Protein 4RZK (pdb70)

B-factor: mean 62.76, std 15.22, range [35.77, 105.13]

Nearest PDB structures (foldseek):
  4rzk-assembly1_B  TM=9.663E-01  e=3.088E-12  Saccharolobus solfataricus P2
  3w1z-assembly1_D  TM=8.347E-01  e=1.296E-05  Schizosaccharomyces pombe 972h-
  7krj-assembly1_C  TM=8.213E-01  e=3.449E-03  Homo sapiens
  2kmw-assembly1_A  TM=7.769E-01  e=7.718E-03  Arabidopsis thaliana
  6mv1-assembly1_A  TM=7.824E-01  e=2.515E-02  Homo sapiens

Solvent-accessible surface area: 10425 Å² total; per-residue (Å²): 228,171,82,134,97,78,125,6,112,38,94,53,100,79,124,63,110,77,0,65,0,32,0,13,0,5,18,0,55,140,114,54,17,126,56,118,22,30,93,49,4,107,41,1,11,0,34,0,110,22,176,117,46,20,3,91,41,82,12,106,10,75,25,83,7,58,113,102,39,69,85,63,96,40,114,35,0,16,10,90,3,26,6,28,67,54,154,141,185,152,63,121,105,63,125,5,116,33,97,56,81,106,54,72,106,63,3,73,1,22,0,15,0,5,10,1,52,110,150,37,23,77,59,118,50,36,107,57,1,43,46,1,11,0,53,0,102,13,176,94,43,39,4,86,32,92,14,108,19,70,41,107,6,40,97,170,38,42,152,60,74,29,115,29,0,17,4,53,5,34,8,93,41,102

Foldseek 3Di:
DDADEDAWDKDWDDDDFKIKIKTFAPPFDPVQKDWWDDPAFFKIWIWGDDDVYTYIYMGGHPAGFDGVDWDWDDDNRMIMMMTGHDD/DPDADEDEWDKDWDCPPFKIKIKTFAADFDPVQKDKDQDPQQQKIWIWGDDVGHTYIDIGGDPARWDPVVKDWDDDNRMIMIMTGHD

CATH classification: 2.60.40.790

Organism: Saccharolobus solfataricus (strain ATCC 35092 / DSM 1617 / JCM 11322 / P2) (NCBI:txid273057)

InterPro domains:
  IPR002068 Alpha crystallin/Hsp20 domain [PF00011] (89-174)
  IPR002068 Alpha crystallin/Hsp20 domain [PS01031] (77-176)
  IPR007052 CS domain [PS51203] (82-172)
  IPR008978 HSP20-like chaperone [G3DSA:2.60.40.790] (77-165)
  IPR008978 HSP20-like chaperone [SSF49764] (79-173)
  IPR044587 Heat shock protein 21-like [PTHR46733] (14-175)

Radius of gyration: 18.79 Å; Cα contacts (8 Å, |Δi|>4): 421; chains: 2; bounding box: 60×40×30 Å

Sequence (174 aa):
MISEEREPLADVIEKGDEIKVVAEVPGVNKEDIKVKVTNGGKKLVITAKSEDRQYYKEIDLPAEVDEKAAKANFKNGVLEITLKKKAPMISEEREPLADVIEKGDEIKVVAEVPGVNKEDIKVKVTNGGKKLVITAKSEDRQYYKEIDLPAEVDEKAAKANFKNGVLEITLKKK

Secondary structure (DSSP, 8-state):
----EEPPEEEEEEETTEEEEEEE-TT--GGGEEEEEETTTTEEEEEEE-SS-EEEEEEE-SS-B-SS--EEEEETTEEEEEEEB--/-----EEPPEEEEE--SSEEEEEEE-TT--GGGEEEEEEGGGTEEEEEEE-SS-EEEEEEE-SS-EEEEEEEEEEETTEEEEEEEE-

Structure (mmCIF, N/CA/C/O backbone):
data_4RZK
#
_entry.id   4RZK
#
_cell.length_a   91.124
_cell.length_b   91.124
_cell.length_c   74.951
_cell.angle_alpha   90.00
_cell.angle_beta   90.00
_cell.angle_gamma   120.00
#
_symmetry.space_group_name_H-M   'H 3'
#
loop_
_entity.id
_entity.type
_entity.pdbx_description
1 polymer 'Small heat shock protein hsp20 family'
2 water water
#
loop_
_atom_site.group_PDB
_atom_site.id
_atom_site.type_symbol
_atom_site.label_atom_id
_atom_site.label_alt_id
_atom_site.label_comp_id
_atom_site.label_asym_id
_atom_site.label_entity_id
_atom_site.label_seq_id
_atom_site.pdbx_PDB_ins_code
_atom_site.Cartn_x
_atom_site.Cartn_y
_atom_site.Cartn_z
_atom_site.occupancy
_atom_site.B_iso_or_equiv
_atom_site.auth_seq_id
_atom_site.auth_comp_id
_atom_site.auth_asym_id
_atom_site.auth_atom_id
_atom_site.pdbx_PDB_model_num
ATOM 1 N N . MET A 1 2 ? -36.558 9.420 -6.621 1.00 82.22 78 MET A N 1
ATOM 2 C CA . MET A 1 2 ? -35.835 9.000 -7.805 1.00 76.65 78 MET A CA 1
ATOM 3 C C . MET A 1 2 ? -34.358 8.958 -7.493 1.00 76.95 78 MET A C 1
ATOM 4 O O . MET A 1 2 ? -33.635 9.907 -7.756 1.00 74.42 78 MET A O 1
ATOM 9 N N . ILE A 1 3 ? -33.909 7.848 -6.936 1.00 66.08 79 ILE A N 1
ATOM 10 C CA . ILE A 1 3 ? -32.553 7.754 -6.448 1.00 61.83 79 ILE A CA 1
ATOM 11 C C . ILE A 1 3 ? -31.699 6.870 -7.322 1.00 60.23 79 ILE A C 1
ATOM 12 O O . ILE A 1 3 ? -32.058 5.753 -7.618 1.00 64.59 79 ILE A O 1
ATOM 17 N N . SER A 1 4 ? -30.551 7.385 -7.718 1.00 57.92 80 SER A N 1
ATOM 18 C CA . SER A 1 4 ? -29.641 6.654 -8.564 1.00 53.40 80 SER A CA 1
ATOM 19 C C . SER A 1 4 ? -28.674 5.879 -7.725 1.00 54.20 80 SER A C 1
ATOM 20 O O . SER A 1 4 ? -28.075 6.417 -6.822 1.00 61.10 80 SER A O 1
ATOM 23 N N . GLU A 1 5 ? -28.529 4.603 -8.018 1.00 53.02 81 GLU A N 1
ATOM 24 C CA . GLU A 1 5 ? -27.411 3.841 -7.523 1.00 46.56 81 GLU A CA 1
ATOM 25 C C . GLU A 1 5 ? -26.783 3.082 -8.667 1.00 49.62 81 GLU A C 1
ATOM 26 O O . GLU A 1 5 ? -27.459 2.366 -9.367 1.00 55.31 81 GLU A O 1
ATOM 32 N N . GLU A 1 6 ? -25.482 3.219 -8.840 1.00 52.00 82 GLU A N 1
ATOM 33 C CA . GLU A 1 6 ? -24.769 2.464 -9.848 1.00 46.47 82 GLU A CA 1
ATOM 34 C C . GLU A 1 6 ? -24.764 0.994 -9.475 1.00 53.02 82 GLU A C 1
ATOM 35 O O . GLU A 1 6 ? -24.695 0.650 -8.310 1.00 45.00 82 GLU A O 1
ATOM 41 N N . ARG A 1 7 ? -24.828 0.126 -10.471 1.00 53.83 83 ARG A N 1
ATOM 42 C CA . ARG A 1 7 ? -24.925 -1.303 -10.232 1.00 50.94 83 ARG A CA 1
ATOM 43 C C . ARG A 1 7 ? -23.854 -2.041 -10.992 1.00 47.72 83 ARG A C 1
ATOM 44 O O . ARG A 1 7 ? -23.398 -1.581 -12.010 1.00 49.58 83 ARG A O 1
ATOM 52 N N . GLU A 1 8 ? -23.480 -3.209 -10.513 1.00 47.83 84 GLU A N 1
ATOM 53 C CA . GLU A 1 8 ? -22.507 -3.998 -11.219 1.00 45.45 84 GLU A CA 1
ATOM 54 C C . GLU A 1 8 ? -23.240 -5.091 -11.947 1.00 48.53 84 GLU A C 1
ATOM 55 O O . GLU A 1 8 ? -23.908 -5.901 -11.345 1.00 43.81 84 GLU A O 1
ATOM 61 N N . PRO A 1 9 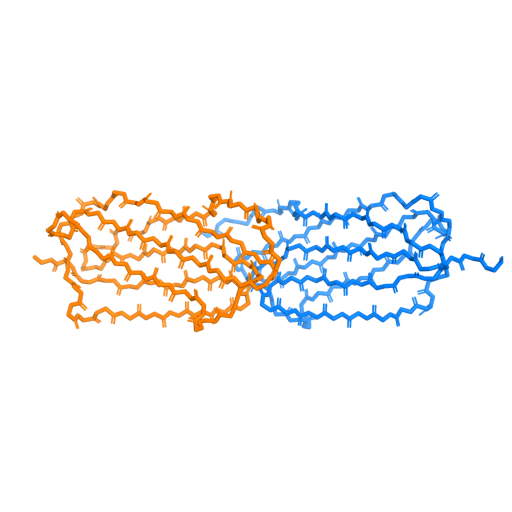? -23.099 -5.094 -13.259 1.00 52.21 85 PRO A N 1
ATOM 62 C CA . PRO A 1 9 ? -23.838 -5.988 -14.137 1.00 48.59 85 PRO A CA 1
ATOM 63 C C . PRO A 1 9 ? -23.400 -7.423 -14.019 1.00 49.29 85 PRO A C 1
ATOM 64 O O . PRO A 1 9 ? -22.255 -7.676 -13.713 1.00 53.85 85 PRO A O 1
ATOM 68 N N . LEU A 1 10 ? -24.307 -8.356 -14.255 1.00 51.31 86 LEU A N 1
ATOM 69 C CA . LEU A 1 10 ? -23.916 -9.738 -14.311 1.00 45.21 86 LEU A CA 1
ATOM 70 C C . LEU A 1 10 ? -23.088 -9.903 -15.558 1.00 50.45 86 LEU A C 1
ATOM 71 O O . LEU A 1 10 ? -23.499 -9.515 -16.631 1.00 46.74 86 LEU A O 1
ATOM 76 N N . ALA A 1 11 ? -21.919 -10.499 -15.408 1.00 53.66 87 ALA A N 1
ATOM 77 C CA . ALA A 1 11 ? -21.006 -10.663 -16.513 1.00 51.06 87 ALA A CA 1
ATOM 78 C C . ALA A 1 11 ? -20.388 -12.038 -16.491 1.00 55.24 87 ALA A C 1
ATOM 79 O O . ALA A 1 11 ? -20.031 -12.536 -15.445 1.00 67.95 87 ALA A O 1
ATOM 81 N N . ASP A 1 12 ? -20.248 -12.650 -17.651 1.00 55.99 88 ASP A N 1
ATOM 82 C CA . ASP A 1 12 ? -19.525 -13.893 -17.742 1.00 61.06 88 ASP A CA 1
ATOM 83 C C . ASP A 1 12 ? -18.482 -13.773 -18.816 1.00 58.32 88 ASP A C 1
ATOM 84 O O . ASP A 1 12 ? -18.788 -13.400 -19.925 1.00 60.33 88 ASP A O 1
ATOM 89 N N . VAL A 1 13 ? -17.247 -14.109 -18.504 1.00 62.26 89 VAL A N 1
ATOM 90 C CA . VAL A 1 13 ? -16.237 -14.057 -19.534 1.00 59.75 89 VAL A CA 1
ATOM 91 C C . VAL A 1 13 ? -15.764 -15.451 -19.895 1.00 60.36 89 VAL A C 1
ATOM 92 O O . VAL A 1 13 ? -15.405 -16.237 -19.038 1.00 58.99 89 VAL A O 1
ATOM 96 N N . ILE A 1 14 ? -15.850 -15.774 -21.171 1.00 63.97 90 ILE A N 1
ATOM 97 C CA . ILE A 1 14 ? -15.449 -17.071 -21.651 1.00 66.70 90 ILE A CA 1
ATOM 98 C C . ILE A 1 14 ? -14.459 -16.905 -22.785 1.00 69.70 90 ILE A C 1
ATOM 99 O O . ILE A 1 14 ? -14.690 -16.149 -23.707 1.00 66.58 90 ILE A O 1
ATOM 104 N N . GLU A 1 15 ? -13.350 -17.621 -22.717 1.00 77.14 91 GLU A N 1
ATOM 105 C CA . GLU A 1 15 ? -12.353 -17.533 -23.762 1.00 83.98 91 GLU A CA 1
ATOM 106 C C . GLU A 1 15 ? -12.239 -18.857 -24.482 1.00 89.06 91 GLU A C 1
ATOM 107 O O . GLU A 1 15 ? -12.062 -19.894 -23.860 1.00 84.72 91 GLU A O 1
ATOM 113 N N . LYS A 1 16 ? -12.368 -18.813 -25.800 1.00 88.73 92 LYS A N 1
ATOM 114 C CA . LYS A 1 16 ? -12.097 -19.965 -26.634 1.00 92.01 92 LYS A CA 1
ATOM 115 C C . LYS A 1 16 ? -11.153 -19.586 -27.761 1.00 92.44 92 LYS A C 1
ATOM 116 O O . LYS A 1 16 ? -11.415 -18.661 -28.517 1.00 90.79 92 LYS A O 1
ATOM 122 N N . GLY A 1 17 ? -10.056 -20.313 -27.875 1.00 93.94 93 GLY A N 1
ATOM 123 C CA . GLY A 1 17 ? -9.114 -20.085 -28.946 1.00 90.85 93 GLY A CA 1
ATOM 124 C C . GLY A 1 17 ? -8.580 -18.679 -29.010 1.00 89.49 93 GLY A C 1
ATOM 125 O O . GLY A 1 17 ? -8.153 -18.117 -28.014 1.00 91.96 93 GLY A O 1
ATOM 126 N N . ASP A 1 18 ? -8.597 -18.122 -30.210 1.00 92.51 94 ASP A N 1
ATOM 127 C CA . ASP A 1 18 ? -8.116 -16.777 -30.471 1.00 90.87 94 ASP A CA 1
ATOM 128 C C . ASP A 1 18 ? -8.948 -15.742 -29.738 1.00 84.85 94 ASP A C 1
ATOM 129 O O . ASP A 1 18 ? -8.428 -14.773 -29.203 1.00 77.85 94 ASP A O 1
ATOM 134 N N . GLU A 1 19 ? -10.256 -15.953 -29.753 1.00 83.91 95 GLU A N 1
ATOM 135 C CA . GLU A 1 19 ? -11.215 -15.010 -29.203 1.00 79.11 95 GLU A CA 1
ATOM 136 C C . GLU A 1 19 ? -11.426 -15.117 -27.705 1.00 79.09 95 GLU A C 1
ATOM 137 O O . GLU A 1 19 ? -11.280 -16.179 -27.120 1.00 79.76 95 GLU A O 1
ATOM 143 N N . ILE A 1 20 ? -11.778 -13.993 -27.098 1.00 75.99 96 ILE A N 1
ATOM 144 C CA . ILE A 1 20 ? -12.352 -13.967 -25.770 1.00 74.62 96 ILE A CA 1
ATOM 145 C C . ILE A 1 20 ? -13.713 -13.312 -25.896 1.00 68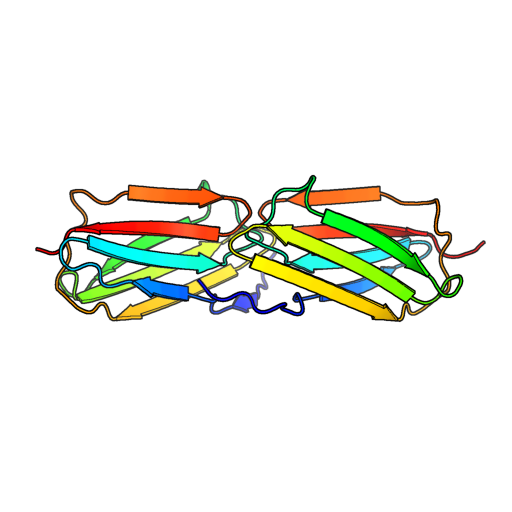.49 96 ILE A C 1
ATOM 146 O O . ILE A 1 20 ? -13.840 -12.249 -26.469 1.00 65.89 96 ILE A O 1
ATOM 151 N N . LYS A 1 21 ? -14.738 -13.946 -25.365 1.00 64.44 97 LYS A N 1
ATOM 152 C CA . LYS A 1 21 ? -16.059 -13.392 -25.484 1.00 55.57 97 LYS A CA 1
ATOM 153 C C . LYS A 1 21 ? -16.479 -12.948 -24.119 1.00 60.09 97 LYS A C 1
ATOM 154 O O . LYS A 1 21 ? -16.427 -13.719 -23.181 1.00 60.14 97 LYS A O 1
ATOM 160 N N . VAL A 1 22 ? -16.949 -11.715 -24.000 1.00 59.34 98 VAL A N 1
ATOM 161 C CA . VAL A 1 22 ? -17.457 -11.228 -22.726 1.00 54.27 98 VAL A CA 1
ATOM 162 C C . VAL A 1 22 ? -18.936 -10.913 -22.815 1.00 46.59 98 VAL A C 1
ATOM 163 O O . VAL A 1 22 ? -19.366 -10.222 -23.710 1.00 48.71 9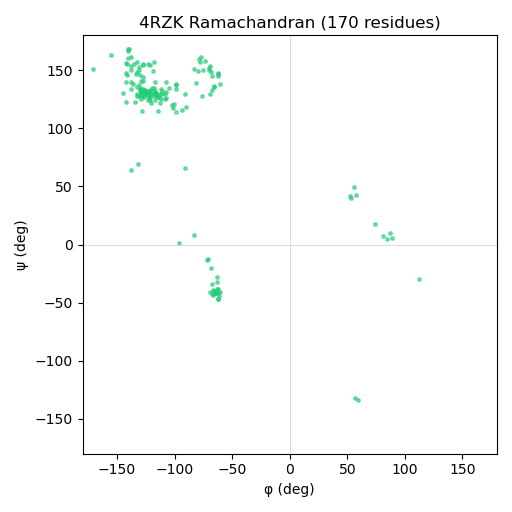8 VAL A O 1
ATOM 167 N N . VAL A 1 23 ? -19.709 -11.430 -21.876 1.00 47.55 99 VAL A N 1
ATOM 168 C CA . VAL A 1 23 ? -21.145 -11.239 -21.886 1.00 50.26 99 VAL A CA 1
ATOM 169 C C . VAL A 1 23 ? -21.609 -10.453 -20.676 1.00 47.09 99 VAL A C 1
ATOM 170 O O . VAL A 1 23 ? -21.275 -10.789 -19.563 1.00 45.06 99 VAL A O 1
ATOM 174 N N . ALA A 1 24 ? -22.378 -9.401 -20.914 1.00 39.92 100 ALA A N 1
ATOM 175 C CA . ALA A 1 24 ? -22.882 -8.557 -19.851 1.00 42.85 100 ALA A CA 1
ATOM 176 C C . ALA A 1 24 ? -24.365 -8.290 -19.947 1.00 47.48 100 ALA A C 1
ATOM 177 O O . ALA A 1 24 ? -24.866 -7.976 -21.003 1.00 48.97 100 ALA A O 1
ATOM 179 N N . GLU A 1 25 ? -25.046 -8.357 -18.820 1.00 43.85 101 GLU A N 1
ATOM 180 C CA . GLU A 1 25 ? -26.438 -8.017 -18.796 1.00 42.56 101 GLU A CA 1
ATOM 181 C C . GLU A 1 25 ? -26.587 -6.639 -18.265 1.00 47.99 101 GLU A C 1
ATOM 182 O O . GLU A 1 25 ? -26.234 -6.350 -17.143 1.00 42.65 101 GLU A O 1
ATOM 188 N N . VAL A 1 26 ? -27.169 -5.794 -19.077 1.00 46.99 102 VAL A N 1
ATOM 189 C CA . VAL A 1 26 ? -27.372 -4.428 -18.691 1.00 45.42 102 VAL A CA 1
ATOM 190 C C . VAL A 1 26 ? -28.759 -3.978 -19.118 1.00 43.96 102 VAL A C 1
ATOM 191 O O . VAL A 1 26 ? -28.892 -3.083 -19.927 1.00 43.46 102 VAL A O 1
ATOM 195 N N . PRO A 1 27 ? -29.806 -4.575 -18.572 1.00 46.13 103 PRO A N 1
ATOM 196 C CA . PRO A 1 27 ? -31.127 -4.213 -19.076 1.00 44.59 103 PRO A CA 1
ATOM 197 C C . PRO A 1 27 ? -31.604 -2.848 -18.580 1.00 47.72 103 PRO A C 1
ATOM 198 O O . PRO A 1 27 ? -31.240 -2.414 -17.488 1.00 45.67 103 PRO A O 1
ATOM 202 N N . GLY A 1 28 ? -32.418 -2.197 -19.408 1.00 48.49 104 GLY A N 1
ATOM 203 C CA . GLY A 1 28 ? -32.952 -0.894 -19.117 1.00 48.91 104 GLY A CA 1
ATOM 204 C C . GLY A 1 28 ? -32.359 0.090 -20.082 1.00 51.19 104 GLY A C 1
ATOM 205 O O . GLY A 1 28 ? -32.979 1.076 -20.457 1.00 61.13 104 GLY A O 1
ATOM 206 N N . VAL A 1 29 ? -31.153 -0.212 -20.517 1.00 46.70 105 VAL A N 1
ATOM 207 C CA . VAL A 1 29 ? -30.325 0.747 -21.205 1.00 44.42 105 VAL A CA 1
ATOM 208 C C . VAL A 1 29 ? -30.376 0.564 -22.712 1.00 43.77 105 VAL A C 1
ATOM 209 O O . VAL A 1 29 ? -30.380 -0.554 -23.193 1.00 50.39 105 VAL A O 1
ATOM 213 N N . ASN A 1 30 ? -30.446 1.662 -23.454 1.00 44.70 106 ASN A N 1
ATOM 214 C CA . ASN A 1 30 ? -30.406 1.600 -24.910 1.00 47.27 106 ASN A CA 1
ATOM 215 C C . ASN A 1 30 ? -28.968 1.413 -25.368 1.00 53.64 106 ASN A C 1
ATOM 216 O O . ASN A 1 30 ? -28.043 1.723 -24.620 1.00 55.87 106 ASN A O 1
ATOM 221 N N . LYS A 1 31 ? -28.765 0.933 -26.592 1.00 51.78 107 LYS A N 1
ATOM 222 C CA . LYS A 1 31 ? -27.422 0.548 -27.012 1.00 58.98 107 LYS A CA 1
ATOM 223 C C . LYS A 1 31 ? -26.455 1.744 -27.145 1.00 61.90 107 LYS A C 1
ATOM 224 O O . LYS A 1 31 ? -25.256 1.618 -26.844 1.00 66.34 107 LYS A O 1
ATOM 230 N N . GLU A 1 32 ? -26.960 2.898 -27.566 1.00 54.21 108 GLU A N 1
ATOM 231 C CA . GLU A 1 32 ? -26.111 4.082 -27.689 1.00 60.25 108 GLU A CA 1
ATOM 232 C C . GLU A 1 32 ? -25.660 4.585 -26.321 1.00 56.85 108 GLU A C 1
ATOM 233 O O . GLU A 1 32 ? -24.675 5.312 -26.215 1.00 55.11 108 GLU A O 1
ATOM 239 N N . ASP A 1 33 ? -26.384 4.189 -25.279 1.00 57.34 109 ASP A N 1
ATOM 240 C CA . ASP A 1 33 ? -26.061 4.573 -23.907 1.00 53.97 1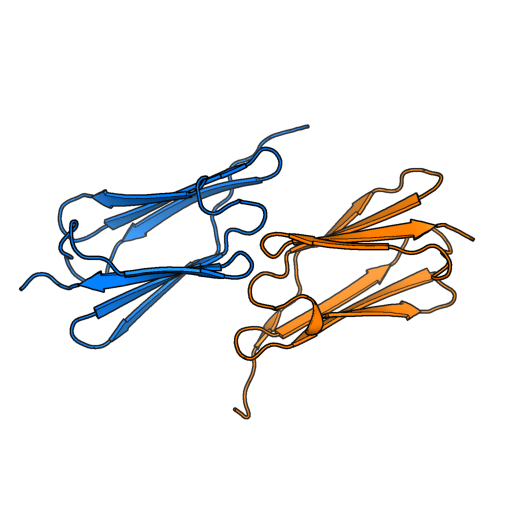09 ASP A CA 1
ATOM 241 C C . ASP A 1 33 ? -24.993 3.678 -23.295 1.00 52.18 109 ASP A C 1
ATOM 242 O O . ASP A 1 33 ? -24.714 3.769 -22.105 1.00 52.15 109 ASP A O 1
ATOM 247 N N . ILE A 1 34 ? -24.403 2.810 -24.109 1.00 55.53 110 ILE A N 1
ATOM 248 C CA . ILE A 1 34 ? -23.383 1.895 -23.637 1.00 44.31 110 ILE A CA 1
ATOM 249 C C . ILE A 1 34 ? -22.018 2.309 -24.131 1.00 47.07 110 ILE A C 1
ATOM 250 O O . ILE A 1 34 ? -21.871 2.718 -25.271 1.00 52.30 110 ILE A O 1
ATOM 255 N N . LYS A 1 35 ? -21.017 2.199 -23.267 1.00 52.78 111 LYS A N 1
ATOM 256 C CA . LYS A 1 35 ? -19.630 2.429 -23.646 1.00 50.39 111 LYS A CA 1
ATOM 257 C C . LYS A 1 35 ? -18.757 1.240 -23.287 1.00 50.81 111 LYS A C 1
ATOM 258 O O . LYS A 1 35 ? -18.803 0.759 -22.175 1.00 51.89 111 LYS A O 1
ATOM 264 N N . VAL A 1 36 ? -17.959 0.774 -24.234 1.00 53.52 112 VAL A N 1
ATOM 265 C CA . VAL A 1 36 ? -17.044 -0.327 -23.988 1.00 50.29 112 VAL A CA 1
ATOM 266 C C . VAL A 1 36 ? -15.615 0.087 -24.281 1.00 55.10 112 VAL A C 1
ATOM 267 O O . VAL A 1 36 ? -15.326 0.577 -25.351 1.00 54.34 112 VAL A O 1
ATOM 271 N N . LYS A 1 37 ? -14.712 -0.094 -23.333 1.00 62.70 113 LYS A N 1
ATOM 272 C CA . LYS A 1 37 ? -13.330 0.281 -23.582 1.00 65.79 113 LYS A CA 1
ATOM 273 C C . LYS A 1 37 ? -12.324 -0.680 -22.965 1.00 68.31 113 LYS A C 1
ATOM 274 O O . LYS A 1 37 ? -12.632 -1.383 -22.015 1.00 68.40 113 LYS A O 1
ATOM 280 N N . VAL A 1 38 ? -11.124 -0.715 -23.529 1.00 67.96 114 VAL A N 1
ATOM 281 C CA . VAL A 1 38 ? -10.083 -1.627 -23.088 1.00 69.14 114 VAL A CA 1
ATOM 282 C C . VAL A 1 38 ? -8.882 -0.848 -22.576 1.00 70.76 114 VAL A C 1
ATOM 283 O O . VAL A 1 38 ? -8.461 0.121 -23.180 1.00 69.58 114 VAL A O 1
ATOM 287 N N . THR A 1 39 ? -8.362 -1.273 -21.434 1.00 71.20 115 THR A N 1
ATOM 288 C CA . THR A 1 39 ? -7.404 -0.505 -20.662 1.00 71.70 115 THR A CA 1
ATOM 289 C C . THR A 1 39 ? -6.310 -1.363 -20.053 1.00 74.90 115 THR A C 1
ATOM 290 O O . THR A 1 39 ? -6.415 -2.576 -20.023 1.00 71.68 115 THR A O 1
ATOM 294 N N . ASN A 1 40 ? -5.253 -0.725 -19.568 1.00 75.86 116 ASN A N 1
ATOM 295 C CA . ASN A 1 40 ? -4.168 -1.457 -18.944 1.00 70.32 116 ASN A CA 1
ATOM 296 C C . ASN A 1 40 ? -3.611 -2.501 -19.882 1.00 75.42 116 ASN A C 1
ATOM 297 O O . ASN A 1 40 ? -3.481 -3.671 -19.541 1.00 75.09 116 ASN A O 1
ATOM 302 N N . GLY A 1 41 ? -3.323 -2.054 -21.095 1.00 78.68 117 GLY A N 1
ATOM 303 C CA . GLY A 1 41 ? -2.893 -2.928 -22.157 1.00 76.95 117 GLY A CA 1
ATOM 304 C C . GLY A 1 41 ? -3.960 -3.964 -22.418 1.00 86.48 117 GLY A C 1
ATOM 305 O O . GLY A 1 41 ? -5.138 -3.653 -22.521 1.00 81.27 117 GLY A O 1
ATOM 306 N N . GLY A 1 42 ? -3.547 -5.210 -22.534 1.00 90.31 118 GLY A N 1
ATOM 307 C CA . GLY A 1 42 ? -4.483 -6.280 -22.797 1.00 87.95 118 GLY A CA 1
ATOM 308 C C . GLY A 1 42 ? -5.503 -6.592 -21.734 1.00 80.01 118 GLY A C 1
ATOM 309 O O . GLY A 1 42 ? -6.633 -6.894 -22.028 1.00 83.77 118 GLY A O 1
ATOM 310 N N . LYS A 1 43 ? -5.076 -6.544 -20.488 1.00 81.67 119 LYS A N 1
ATOM 311 C CA . LYS A 1 43 ? -5.716 -7.254 -19.396 1.00 78.14 119 LYS A CA 1
ATOM 312 C C . LYS A 1 43 ? -7.155 -6.915 -19.001 1.00 72.52 119 LYS A C 1
ATOM 313 O O . LYS A 1 43 ? -7.896 -7.805 -18.612 1.00 73.69 119 LYS A O 1
ATOM 319 N N . LYS A 1 44 ? -7.543 -5.650 -19.038 1.00 70.55 120 LYS A N 1
ATOM 320 C CA . LYS A 1 44 ? -8.824 -5.259 -18.458 1.00 72.51 120 LYS A CA 1
ATOM 321 C C . LYS A 1 44 ? -9.846 -4.626 -19.403 1.00 67.72 120 LYS A C 1
ATOM 322 O O . LYS A 1 44 ? -9.521 -3.766 -20.200 1.00 67.13 120 LYS A O 1
ATOM 328 N N . LEU A 1 45 ? -11.090 -5.071 -19.300 1.00 66.44 121 LEU A N 1
ATOM 329 C CA . LEU A 1 45 ? -12.169 -4.535 -20.117 1.00 63.20 121 LEU A CA 1
ATOM 330 C C . LEU A 1 45 ? -13.170 -3.761 -19.284 1.00 58.26 121 LEU A C 1
ATOM 331 O O . LEU A 1 45 ? -13.598 -4.209 -18.241 1.00 59.44 121 LEU A O 1
ATOM 336 N N . VAL A 1 46 ? -13.535 -2.590 -19.766 1.00 54.07 122 VAL A N 1
ATOM 337 C CA . VAL A 1 46 ? -14.354 -1.662 -19.000 1.00 55.03 122 VAL A CA 1
ATOM 338 C C . VAL A 1 46 ? -15.669 -1.319 -19.685 1.00 53.52 122 VAL A C 1
ATOM 339 O O . VAL A 1 46 ? -15.683 -0.807 -20.803 1.00 52.57 122 VAL A O 1
ATOM 343 N N . ILE A 1 47 ? -16.778 -1.589 -19.006 1.00 50.41 123 ILE A N 1
ATOM 344 C CA . ILE A 1 47 ? -18.112 -1.368 -19.559 1.00 52.39 123 ILE A CA 1
ATOM 345 C C . ILE A 1 47 ? -18.947 -0.353 -18.785 1.00 51.09 123 ILE A C 1
ATOM 346 O O . ILE A 1 47 ? -19.121 -0.471 -17.589 1.00 51.09 123 ILE A O 1
ATOM 351 N N . THR A 1 48 ? -19.476 0.636 -19.491 1.00 51.92 124 THR A N 1
ATOM 352 C CA . THR A 1 48 ? -20.304 1.664 -18.892 1.00 46.90 124 THR A CA 1
ATOM 353 C C . THR A 1 48 ? -21.659 1.741 -19.557 1.00 49.80 124 THR A C 1
ATOM 354 O O . THR A 1 48 ? -21.732 1.942 -20.747 1.00 55.78 124 THR A O 1
ATOM 358 N N . ALA A 1 49 ? -22.730 1.618 -18.791 1.00 44.39 125 ALA A N 1
ATOM 359 C CA . ALA A 1 49 ? -24.070 1.756 -19.336 1.00 47.44 125 ALA A CA 1
ATOM 360 C C . ALA A 1 49 ? -24.906 2.737 -18.544 1.00 51.31 125 ALA A C 1
ATOM 361 O O . ALA A 1 49 ? -25.000 2.629 -17.342 1.00 56.80 125 ALA A O 1
ATOM 363 N N . LYS A 1 50 ? -25.507 3.703 -19.223 1.00 51.57 126 LYS A N 1
ATOM 364 C CA . LYS A 1 50 ? -26.291 4.739 -18.558 1.00 59.68 126 LYS A CA 1
ATOM 365 C C . LYS A 1 50 ? -27.686 4.963 -19.128 1.00 59.42 126 LYS A C 1
ATOM 366 O O . LYS A 1 50 ? -27.872 5.071 -20.321 1.00 65.25 126 LYS A O 1
ATOM 372 N N . SER A 1 51 ? -28.664 5.057 -18.252 1.00 53.69 127 SER A N 1
ATOM 373 C CA . SER A 1 51 ? -30.018 5.373 -18.646 1.00 61.22 127 SER A CA 1
ATOM 374 C C . SER A 1 51 ? -30.637 5.986 -17.413 1.00 62.05 127 SER A C 1
ATOM 375 O O . SER A 1 51 ? -30.077 5.869 -16.344 1.00 62.98 127 SER A O 1
ATOM 378 N N . GLU A 1 52 ? -31.755 6.679 -17.540 1.00 56.25 128 GLU A N 1
ATOM 379 C CA . GLU A 1 52 ? -32.264 7.394 -16.388 1.00 63.33 128 GLU A CA 1
ATOM 380 C C . GLU A 1 52 ? -32.620 6.480 -15.241 1.00 66.49 128 GLU A C 1
ATOM 381 O O . GLU A 1 52 ? -32.274 6.731 -14.102 1.00 69.41 128 GLU A O 1
ATOM 387 N N . ASP A 1 53 ? -33.334 5.417 -15.543 1.00 62.23 129 ASP A N 1
ATOM 388 C CA . ASP A 1 53 ? -33.698 4.457 -14.528 1.00 62.95 129 ASP A CA 1
ATOM 389 C C . ASP A 1 53 ? -32.552 3.631 -13.972 1.00 61.00 129 ASP A C 1
ATOM 390 O O . ASP A 1 53 ? -32.488 3.396 -12.780 1.00 64.34 129 ASP A O 1
ATOM 395 N N . ARG A 1 54 ? -31.651 3.192 -14.838 1.00 57.24 130 ARG A N 1
ATOM 396 C CA . ARG A 1 54 ? -30.594 2.273 -14.448 1.00 57.10 130 ARG A CA 1
ATOM 397 C C . ARG A 1 54 ? -29.212 2.664 -14.941 1.00 56.33 130 ARG A C 1
ATOM 398 O O . ARG A 1 54 ? -29.056 3.050 -16.079 1.00 55.17 130 ARG A O 1
ATOM 406 N N . GLN A 1 55 ? -28.212 2.568 -14.076 1.00 48.19 131 GLN A N 1
ATOM 407 C CA . GLN A 1 55 ? -26.841 2.827 -14.484 1.00 52.33 131 GLN A CA 1
ATOM 408 C C . GLN A 1 55 ? -25.868 1.716 -14.067 1.00 50.98 131 GLN A C 1
ATOM 409 O O . GLN A 1 55 ? -25.917 1.262 -12.947 1.00 50.63 131 GLN A O 1
ATOM 415 N N . TYR A 1 56 ? -25.010 1.273 -14.978 1.00 47.01 132 TYR A N 1
ATOM 416 C CA . TYR A 1 56 ? -24.083 0.188 -14.688 1.00 45.71 132 TYR A CA 1
ATOM 417 C C . TYR A 1 56 ? -22.651 0.551 -15.004 1.00 45.65 132 TYR A C 1
ATOM 418 O O . TYR A 1 56 ? -22.390 1.255 -15.952 1.00 46.13 132 TYR A O 1
ATOM 427 N N . TYR A 1 57 ? -21.734 0.056 -14.188 1.00 47.90 133 TYR A N 1
ATOM 428 C CA . TYR A 1 57 ? -20.317 0.082 -14.486 1.00 49.09 133 TYR A CA 1
ATOM 429 C C . TYR A 1 57 ? -19.705 -1.245 -14.100 1.00 46.11 133 TYR A C 1
ATOM 430 O O . TYR A 1 57 ? -19.968 -1.751 -13.033 1.00 46.91 133 TYR A O 1
ATOM 439 N N . LYS A 1 58 ? -18.888 -1.813 -14.971 1.00 53.91 134 LYS A N 1
ATOM 440 C CA . LYS A 1 58 ? -18.160 -3.022 -14.636 1.00 53.55 134 LYS A CA 1
ATOM 441 C C . LYS A 1 58 ? -16.760 -2.985 -15.199 1.00 57.85 134 LYS A C 1
ATOM 442 O O . LYS A 1 58 ? -16.535 -2.452 -16.263 1.00 56.95 134 LYS A O 1
ATOM 448 N N . GLU A 1 59 ? -15.814 -3.561 -14.481 1.00 58.35 135 GLU A N 1
ATOM 449 C CA . GLU A 1 59 ? -14.483 -3.717 -15.016 1.00 59.27 135 GLU A CA 1
ATOM 450 C C . GLU A 1 59 ? -14.041 -5.151 -14.856 1.00 62.18 135 GLU A C 1
ATOM 451 O O . GLU A 1 59 ? -14.237 -5.755 -13.817 1.00 62.19 135 GLU A O 1
ATOM 457 N N . ILE A 1 60 ? -13.482 -5.704 -15.918 1.00 61.26 136 ILE A N 1
ATOM 458 C CA . ILE A 1 60 ? -13.125 -7.100 -15.950 1.00 63.69 136 ILE A CA 1
ATOM 459 C C . ILE A 1 60 ? -11.661 -7.283 -16.219 1.00 65.88 136 ILE A C 1
ATOM 460 O O . ILE A 1 60 ? -11.123 -6.686 -17.132 1.00 67.07 136 ILE A O 1
ATOM 465 N N . ASP A 1 61 ? -11.023 -8.138 -15.439 1.00 65.40 137 ASP A N 1
ATOM 466 C CA . ASP A 1 61 ? -9.647 -8.479 -15.691 1.00 67.16 137 ASP A CA 1
ATOM 467 C C . ASP A 1 61 ? -9.672 -9.670 -16.607 1.00 67.72 137 ASP A C 1
ATOM 468 O O . ASP A 1 61 ? -10.184 -10.713 -16.260 1.00 66.41 137 ASP A O 1
ATOM 473 N N . LEU A 1 62 ? -9.113 -9.502 -17.789 1.00 65.52 138 LEU A N 1
ATOM 474 C CA . LEU A 1 62 ? -9.099 -10.538 -18.797 1.00 66.97 138 LEU A CA 1
ATOM 475 C C . LEU A 1 62 ? -8.033 -11.593 -18.571 1.00 72.58 138 LEU A C 1
ATOM 476 O O . LEU A 1 62 ? -6.982 -11.310 -18.030 1.00 74.13 138 LEU A O 1
ATOM 481 N N . PRO A 1 63 ? -8.313 -12.810 -19.006 1.00 71.98 139 PRO A N 1
ATOM 482 C CA . PRO A 1 63 ? -7.362 -13.914 -18.916 1.00 79.01 139 PRO A CA 1
ATOM 483 C C . PRO A 1 63 ? -6.116 -13.654 -19.742 1.00 79.92 139 PRO A C 1
ATOM 484 O O . PRO A 1 63 ? -5.048 -14.089 -19.357 1.00 87.85 139 PRO A O 1
ATOM 488 N N . ALA A 1 64 ? -6.252 -12.944 -20.852 1.00 81.49 140 ALA A N 1
ATOM 489 C CA . ALA A 1 64 ? -5.104 -12.629 -21.687 1.00 84.34 140 ALA A CA 1
ATOM 490 C C . ALA A 1 64 ? -5.181 -11.226 -22.250 1.00 86.89 140 ALA A C 1
ATOM 491 O O . ALA A 1 64 ? -6.256 -10.679 -22.407 1.00 85.13 140 ALA A O 1
ATOM 493 N N . GLU A 1 65 ? -4.036 -10.655 -22.588 1.00 86.56 141 GLU A N 1
ATOM 494 C CA . GLU A 1 65 ? -4.016 -9.323 -23.155 1.00 85.59 141 GLU A CA 1
ATOM 495 C C . GLU A 1 65 ? -4.768 -9.368 -24.466 1.00 81.14 141 GLU A C 1
ATOM 496 O O . GLU A 1 65 ? -4.750 -10.367 -25.152 1.00 78.89 141 GLU A O 1
ATOM 502 N N . VAL A 1 66 ? -5.469 -8.295 -24.790 1.00 81.87 142 VAL A N 1
ATOM 503 C CA . VAL A 1 66 ? -6.251 -8.246 -26.010 1.00 82.18 142 VAL A CA 1
ATOM 504 C C . VAL A 1 66 ? -6.019 -6.957 -26.767 1.00 84.10 142 VAL A C 1
ATOM 505 O O . VAL A 1 66 ? -5.787 -5.929 -26.162 1.00 88.06 142 VAL A O 1
ATOM 509 N N . ASP A 1 67 ? -6.095 -6.994 -28.088 1.00 81.25 143 ASP A N 1
ATOM 510 C CA . ASP A 1 67 ? -5.975 -5.765 -28.850 1.00 84.49 143 ASP A CA 1
ATOM 511 C C . ASP A 1 67 ? -7.188 -4.923 -28.558 1.00 85.60 143 ASP A C 1
ATOM 512 O O . ASP A 1 67 ? -8.294 -5.431 -28.582 1.00 91.12 143 ASP A O 1
ATOM 517 N N . GLU A 1 68 ? -7.003 -3.640 -28.275 1.00 89.73 144 GLU A N 1
ATOM 518 C CA . GLU A 1 68 ? -8.160 -2.782 -28.066 1.00 89.95 144 GLU A CA 1
ATOM 519 C C . GLU A 1 68 ? -8.993 -2.566 -29.303 1.00 90.45 144 GLU A C 1
ATOM 520 O O . GLU A 1 68 ? -10.206 -2.627 -29.259 1.00 97.23 144 GLU A O 1
ATOM 526 N N . LYS A 1 69 ? -8.337 -2.324 -30.420 1.00 92.96 145 LYS A N 1
ATOM 527 C CA . LYS A 1 69 ? -9.059 -1.893 -31.600 1.00 96.70 145 LYS A CA 1
ATOM 528 C C . LYS A 1 69 ? -10.030 -2.949 -32.059 1.00 95.15 145 LYS A C 1
ATOM 529 O O . LYS A 1 69 ? -11.148 -2.646 -32.450 1.00 100.60 145 LYS A O 1
ATOM 531 N N . ALA A 1 70 ? -9.598 -4.198 -32.018 1.00 96.28 146 ALA A N 1
ATOM 532 C CA . ALA A 1 70 ? -10.433 -5.275 -32.507 1.00 95.69 146 ALA A CA 1
ATOM 533 C C . ALA A 1 70 ? -11.675 -5.443 -31.659 1.00 96.45 146 ALA A C 1
ATOM 534 O O . ALA A 1 70 ? -11.622 -5.429 -30.438 1.00 97.82 146 ALA A O 1
ATOM 536 N N . ALA A 1 71 ? -12.798 -5.627 -32.326 1.00 91.68 147 ALA A N 1
ATOM 537 C CA . ALA A 1 71 ? -13.999 -6.037 -31.653 1.00 85.89 147 ALA A CA 1
ATOM 538 C C . ALA A 1 71 ? -15.111 -6.412 -32.624 1.00 85.94 147 ALA A C 1
ATOM 539 O O . ALA A 1 71 ? -15.190 -5.905 -33.735 1.00 80.82 147 ALA A O 1
ATOM 541 N N . LYS A 1 72 ? -15.963 -7.309 -32.162 1.00 84.85 148 LYS A N 1
ATOM 542 C CA . LYS A 1 72 ? -17.285 -7.510 -32.676 1.00 69.74 148 LYS A CA 1
ATOM 543 C C . LYS A 1 72 ? -18.109 -7.295 -31.431 1.00 70.29 148 LYS A C 1
ATOM 544 O O . LYS A 1 72 ? -17.767 -7.830 -30.390 1.00 69.32 148 LYS A O 1
ATOM 547 N N . ALA A 1 73 ? -19.155 -6.484 -31.511 1.00 67.98 149 ALA A N 1
ATOM 548 C CA . ALA A 1 73 ? -20.020 -6.246 -30.364 1.00 52.17 149 ALA A CA 1
ATOM 549 C C . ALA A 1 73 ? -21.487 -6.277 -30.741 1.00 55.80 149 ALA A C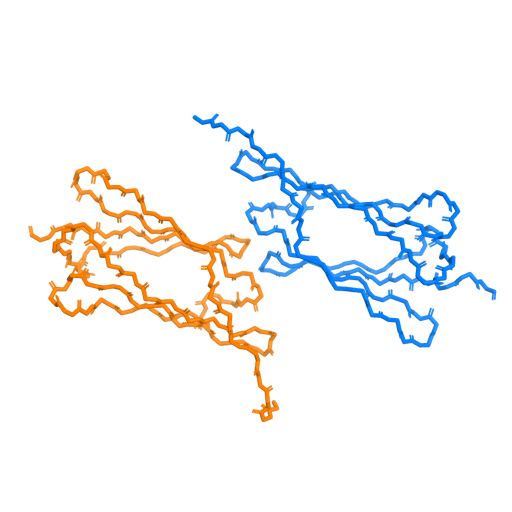 1
ATOM 550 O O . ALA A 1 73 ? -21.871 -5.736 -31.752 1.00 57.52 149 ALA A O 1
ATOM 552 N N . ASN A 1 74 ? -22.311 -6.903 -29.919 1.00 52.21 150 ASN A N 1
ATOM 553 C CA . ASN A 1 74 ? -23.727 -6.974 -30.217 1.00 47.59 150 ASN A CA 1
ATOM 554 C C . ASN A 1 74 ? -24.606 -6.845 -28.988 1.00 51.98 150 ASN A C 1
ATOM 555 O O . ASN A 1 74 ? -24.239 -7.282 -27.921 1.00 52.75 150 ASN A O 1
ATOM 560 N N . PHE A 1 75 ? -25.776 -6.250 -29.155 1.00 44.85 151 PHE A N 1
ATOM 561 C CA . PHE A 1 75 ? -26.701 -6.045 -28.057 1.00 43.32 151 PHE A CA 1
ATOM 562 C C . PHE A 1 75 ? -28.019 -6.708 -28.398 1.00 43.00 151 PHE A C 1
ATOM 563 O O . PHE A 1 75 ? -28.529 -6.516 -29.476 1.00 50.87 151 PHE A O 1
ATOM 571 N N . LYS A 1 76 ? -28.554 -7.526 -27.510 1.00 39.11 152 LYS A N 1
ATOM 572 C CA . LYS A 1 76 ? -29.869 -8.094 -27.740 1.00 39.58 152 LYS A CA 1
ATOM 573 C C . LYS A 1 76 ? -30.684 -8.199 -26.477 1.00 45.63 152 LYS A C 1
ATOM 574 O O . LYS A 1 76 ? -30.284 -8.854 -25.545 1.00 44.59 152 LYS A O 1
ATOM 580 N N . ASN A 1 77 ? -31.852 -7.594 -26.454 1.00 43.52 153 ASN A N 1
ATOM 581 C CA . ASN A 1 77 ? -32.759 -7.802 -25.349 1.00 43.41 153 ASN A CA 1
ATOM 582 C C . ASN A 1 77 ? -32.127 -7.533 -23.998 1.00 47.15 153 ASN A C 1
ATOM 583 O O . ASN A 1 77 ? -32.382 -8.245 -23.056 1.00 41.84 153 ASN A O 1
ATOM 588 N N . GLY A 1 78 ? -31.323 -6.489 -23.904 1.00 48.54 154 GLY A N 1
ATOM 589 C CA . GLY A 1 78 ? -30.672 -6.133 -22.663 1.00 40.52 154 GLY A CA 1
ATOM 590 C C . GLY A 1 78 ? -29.379 -6.851 -22.364 1.00 40.81 154 GLY A C 1
ATOM 591 O O . GLY A 1 78 ? -28.817 -6.679 -21.307 1.00 42.88 154 GLY A O 1
ATOM 592 N N . VAL A 1 79 ? -28.899 -7.658 -23.291 1.00 42.09 155 VAL A N 1
ATOM 593 C CA . VAL A 1 79 ? -27.668 -8.391 -23.056 1.00 40.95 155 VAL A CA 1
ATOM 594 C C . VAL A 1 79 ? -26.559 -7.998 -24.004 1.00 41.50 155 VAL A C 1
ATOM 595 O O . VAL A 1 79 ? -26.742 -7.964 -25.196 1.00 37.87 155 VAL A O 1
ATOM 599 N N . LEU A 1 80 ? -25.395 -7.708 -23.455 1.00 41.65 156 LEU A N 1
ATOM 600 C CA . LEU A 1 80 ? -24.301 -7.265 -24.277 1.00 42.05 156 LEU A CA 1
ATOM 601 C C . LEU A 1 80 ? -23.259 -8.348 -24.407 1.00 48.25 156 LEU A C 1
ATOM 602 O O . LEU A 1 80 ? -22.784 -8.891 -23.435 1.00 45.96 156 LEU A O 1
ATOM 607 N N . GLU A 1 81 ? -22.935 -8.661 -25.647 1.00 51.95 157 GLU A N 1
ATOM 608 C CA . GLU A 1 81 ? -21.957 -9.660 -25.973 1.00 50.18 157 GLU A CA 1
ATOM 609 C C . GLU A 1 81 ? -20.894 -8.978 -26.789 1.00 55.45 157 GLU A C 1
ATOM 610 O O . GLU A 1 81 ? -21.185 -8.378 -27.803 1.00 57.43 157 GLU A O 1
ATOM 616 N N . ILE A 1 82 ? -19.653 -9.068 -26.351 1.00 52.03 158 ILE A N 1
ATOM 617 C CA . ILE A 1 82 ? -18.568 -8.482 -27.097 1.00 55.70 158 ILE A CA 1
ATOM 618 C C . ILE A 1 82 ? -17.470 -9.499 -27.300 1.00 58.80 158 ILE A C 1
ATOM 619 O O . ILE A 1 82 ? -17.167 -10.272 -26.417 1.00 54.81 158 ILE A O 1
ATOM 624 N N . THR A 1 83 ? -16.880 -9.497 -28.483 1.00 63.87 159 THR A N 1
ATOM 625 C CA . THR A 1 83 ? -15.859 -10.467 -28.812 1.00 67.98 159 THR A CA 1
ATOM 626 C C . THR A 1 83 ? -14.515 -9.793 -28.962 1.00 68.56 159 THR A C 1
ATOM 627 O O . THR A 1 83 ? -14.382 -8.815 -29.679 1.00 69.60 159 THR A O 1
ATOM 631 N N . LEU A 1 84 ? -13.518 -10.334 -28.281 1.00 65.81 160 LEU A N 1
ATOM 632 C CA . LEU A 1 84 ? -12.211 -9.716 -28.217 1.00 69.07 160 LEU A CA 1
ATOM 633 C C . LEU A 1 84 ? -11.164 -10.622 -28.805 1.00 72.01 160 LEU A C 1
ATOM 634 O O . LEU A 1 84 ? -11.277 -11.835 -28.728 1.00 72.70 160 LEU A O 1
ATOM 639 N N . LYS A 1 85 ? -10.134 -10.018 -29.386 1.00 77.38 161 LYS A N 1
ATOM 640 C CA . LYS A 1 85 ? -9.042 -10.769 -29.989 1.00 78.85 161 LYS A CA 1
ATOM 641 C C . LYS A 1 85 ? -7.802 -10.740 -29.119 1.00 73.15 161 LYS A C 1
ATOM 642 O O . LYS A 1 85 ? -7.418 -9.700 -28.608 1.00 75.54 161 LYS A O 1
ATOM 644 N N . LYS A 1 86 ? -7.183 -11.898 -28.955 1.00 76.24 162 LYS A N 1
ATOM 645 C CA . LYS A 1 86 ? -5.978 -12.017 -28.163 1.00 82.47 162 LYS A CA 1
ATOM 646 C C . LYS A 1 86 ? -4.843 -11.339 -28.891 1.00 86.57 162 LYS A C 1
ATOM 647 O O . LYS A 1 86 ? -4.863 -11.237 -30.108 1.00 85.38 16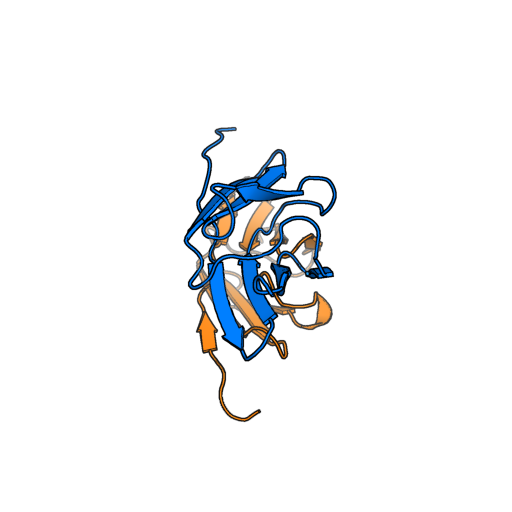2 LYS A O 1
ATOM 653 N N . LYS A 1 87 ? -3.863 -10.850 -28.145 1.00 90.09 163 LYS A N 1
ATOM 654 C CA . LYS A 1 87 ? -2.717 -10.214 -28.768 1.00 93.24 163 LYS A CA 1
ATOM 655 C C . LYS A 1 87 ? -1.937 -11.236 -29.572 1.00 96.15 163 LYS A C 1
ATOM 656 O O . LYS A 1 87 ? -1.671 -12.337 -29.107 1.00 93.47 163 LYS A O 1
ATOM 658 N N . ALA A 1 88 ? -1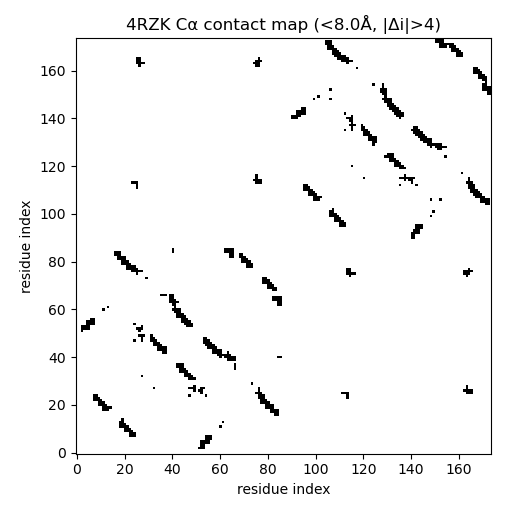.548 -10.853 -30.779 1.00 98.90 164 ALA A N 1
ATOM 659 C CA . ALA A 1 88 ? -0.875 -11.766 -31.684 1.00 99.07 164 ALA A CA 1
ATOM 660 C C . ALA A 1 88 ? 0.285 -12.480 -30.999 1.00 101.24 164 ALA A C 1
ATOM 661 O O . ALA A 1 88 ? 0.202 -13.671 -30.703 1.00 98.75 164 ALA A O 1
ATOM 663 N N . PRO B 1 1 ? -31.361 -27.362 -26.606 1.00 73.72 77 PRO B N 1
ATOM 664 C CA . PRO B 1 1 ? -30.667 -28.441 -25.902 1.00 76.84 77 PRO B CA 1
ATOM 665 C C . PRO B 1 1 ? -31.444 -28.875 -24.677 1.00 73.54 77 PRO B C 1
ATOM 666 O O . PRO B 1 1 ? -32.374 -28.197 -24.269 1.00 73.46 77 PRO B O 1
ATOM 668 N N . MET B 1 2 ? -31.072 -30.016 -24.122 1.00 66.01 78 MET B N 1
ATOM 669 C CA . MET B 1 2 ? -31.757 -30.586 -22.978 1.00 61.40 78 MET B CA 1
ATOM 670 C C . MET B 1 2 ? -31.677 -29.773 -21.696 1.00 63.10 78 MET B C 1
ATOM 671 O O . MET B 1 2 ? -32.653 -29.647 -20.980 1.00 61.64 78 MET B O 1
ATOM 676 N N . ILE B 1 3 ? -30.508 -29.222 -21.412 1.00 62.96 79 ILE B N 1
ATOM 677 C CA . ILE B 1 3 ? -30.243 -28.595 -20.128 1.00 58.19 79 ILE B CA 1
ATOM 678 C C . ILE B 1 3 ? -30.386 -27.088 -20.164 1.00 56.71 79 ILE B C 1
ATOM 679 O O . ILE B 1 3 ? -29.967 -26.447 -21.105 1.00 64.55 79 ILE B O 1
ATOM 684 N N . SER B 1 4 ? -31.007 -26.531 -19.138 1.00 57.51 80 SER B N 1
ATOM 685 C CA . SER B 1 4 ? -31.234 -25.105 -19.070 1.00 53.10 80 SER B CA 1
ATOM 686 C C . SER B 1 4 ? -31.036 -24.602 -17.660 1.00 54.42 80 SER B C 1
ATOM 687 O O . SER B 1 4 ? -31.046 -25.370 -16.721 1.00 54.01 80 SER B O 1
ATOM 690 N N . GLU B 1 5 ? -30.821 -23.303 -17.523 1.00 60.20 81 GLU B N 1
ATOM 691 C CA . GLU B 1 5 ? -30.717 -22.671 -16.220 1.00 58.06 81 GLU B CA 1
ATOM 692 C C . GLU B 1 5 ? -31.931 -21.790 -16.016 1.00 53.97 81 GLU B C 1
ATOM 693 O O . GLU B 1 5 ? -32.287 -21.034 -16.885 1.00 58.73 81 GLU B O 1
ATOM 699 N N . GLU B 1 6 ? -32.571 -21.900 -14.866 1.00 50.30 82 GLU B N 1
ATOM 700 C CA . GLU B 1 6 ? -33.756 -21.120 -14.558 1.00 50.29 82 GLU B CA 1
ATOM 701 C C . GLU B 1 6 ? -33.425 -20.168 -13.438 1.00 52.20 82 GLU B C 1
ATOM 702 O O . GLU B 1 6 ? -32.961 -20.567 -12.390 1.00 53.77 82 GLU B O 1
ATOM 708 N N . ARG B 1 7 ? -33.690 -18.897 -13.655 1.00 45.07 83 ARG B N 1
ATOM 709 C CA . ARG B 1 7 ? -33.281 -17.886 -12.724 1.00 41.58 83 ARG B CA 1
ATOM 710 C C . ARG B 1 7 ? -34.507 -17.221 -12.210 1.00 47.48 83 ARG B C 1
ATOM 711 O O . ARG B 1 7 ? -35.538 -17.268 -12.841 1.00 52.62 83 ARG B O 1
ATOM 719 N N . GLU B 1 8 ? -34.402 -16.614 -11.043 1.00 46.41 84 GLU B N 1
ATOM 720 C CA . GLU B 1 8 ? -35.482 -15.801 -10.556 1.00 48.50 84 GLU B CA 1
ATOM 721 C C . GLU B 1 8 ? -35.093 -14.368 -10.807 1.00 50.90 84 GLU B C 1
ATOM 722 O O . GLU B 1 8 ? -34.120 -13.879 -10.272 1.00 52.56 84 GLU B O 1
ATOM 728 N N . PRO B 1 9 ? -35.872 -13.700 -11.633 1.00 52.08 85 PRO B N 1
ATOM 729 C CA . PRO B 1 9 ? -35.567 -12.349 -12.079 1.00 48.43 85 PRO B CA 1
ATOM 730 C C . PRO B 1 9 ? -35.790 -11.311 -11.008 1.00 56.28 85 PRO B C 1
ATOM 731 O O . PRO B 1 9 ? -36.535 -11.553 -10.071 1.00 57.04 85 PRO B O 1
ATOM 735 N N . LEU B 1 10 ? -35.137 -10.167 -11.150 1.00 51.71 86 LEU B N 1
ATOM 736 C CA . LEU B 1 10 ? -35.378 -9.058 -10.258 1.00 51.50 86 LEU B CA 1
ATOM 737 C C . LEU B 1 10 ? -36.678 -8.396 -10.634 1.00 49.19 86 LEU B C 1
ATOM 738 O O . LEU B 1 10 ? -36.874 -8.016 -11.770 1.00 53.62 86 LEU B O 1
ATOM 743 N N . ALA B 1 11 ? -37.556 -8.236 -9.660 1.00 50.10 87 ALA B N 1
ATOM 744 C CA . ALA B 1 11 ? -38.849 -7.629 -9.891 1.00 55.14 87 ALA B CA 1
ATOM 745 C C . ALA B 1 11 ? -39.227 -6.673 -8.774 1.00 61.23 87 ALA B C 1
ATOM 746 O O . ALA B 1 11 ? -38.845 -6.858 -7.633 1.00 61.75 87 ALA B O 1
ATOM 748 N N . ASP B 1 12 ? -40.002 -5.657 -9.110 1.00 64.97 88 ASP B N 1
ATOM 749 C CA . ASP B 1 12 ? -40.467 -4.707 -8.121 1.00 68.65 88 ASP B CA 1
ATOM 750 C C . ASP B 1 12 ? -41.946 -4.401 -8.308 1.00 65.76 88 ASP B C 1
ATOM 751 O O . ASP B 1 12 ? -42.491 -4.591 -9.377 1.00 57.38 88 ASP B O 1
ATOM 756 N N . VAL B 1 13 ? -42.596 -3.986 -7.232 1.00 73.81 89 VAL B N 1
ATOM 757 C CA . VAL B 1 13 ? -44.010 -3.657 -7.268 1.00 70.41 89 VAL B CA 1
ATOM 758 C C . VAL B 1 13 ? -44.264 -2.223 -6.842 1.00 72.28 89 VAL B C 1
ATOM 759 O O . VAL B 1 13 ? -43.745 -1.754 -5.840 1.00 72.23 89 VAL B O 1
ATOM 763 N N . ILE B 1 14 ? -45.061 -1.525 -7.629 1.00 77.52 90 ILE B N 1
ATOM 764 C CA . ILE B 1 14 ? -45.481 -0.191 -7.285 1.00 77.84 90 ILE B CA 1
ATOM 765 C C . ILE B 1 14 ? -46.973 -0.236 -7.070 1.00 81.70 90 ILE B C 1
ATOM 766 O O . ILE B 1 14 ? -47.722 -0.484 -8.002 1.00 79.74 90 ILE B O 1
ATOM 771 N N . GLU B 1 15 ? -47.415 0.007 -5.845 1.00 87.29 91 GLU B N 1
ATOM 772 C CA . GLU B 1 15 ? -48.843 0.047 -5.575 1.00 89.58 91 GLU B CA 1
ATOM 773 C C . GLU B 1 15 ? -49.466 1.423 -5.699 1.00 91.99 91 GLU B C 1
ATOM 774 O O . GLU B 1 15 ? -49.967 1.945 -4.719 1.00 98.11 91 GLU B O 1
ATOM 780 N N . LYS B 1 16 ? -49.505 1.990 -6.895 1.00 86.80 92 LYS B N 1
ATOM 781 C CA . LYS B 1 16 ? -50.252 3.215 -7.070 1.00 85.97 92 LYS B CA 1
ATOM 782 C C . LYS B 1 16 ? -51.623 2.703 -6.734 1.00 95.63 92 LYS B C 1
ATOM 783 O O . LYS B 1 16 ? -51.883 1.526 -6.932 1.00 96.00 92 LYS B O 1
ATOM 785 N N . GLY B 1 17 ? -52.484 3.518 -6.146 1.00 90.86 93 GLY B N 1
ATOM 786 C CA . GLY B 1 17 ? -53.713 2.943 -5.649 1.00 86.67 93 GLY B CA 1
ATOM 787 C C . GLY B 1 17 ? -54.575 2.328 -6.733 1.00 94.38 93 GLY B C 1
ATOM 788 O O . GLY B 1 17 ? -55.035 1.197 -6.596 1.00 96.71 93 GLY B O 1
ATOM 789 N N . ASP B 1 18 ? -54.760 3.044 -7.832 1.00 89.86 94 ASP B N 1
ATOM 790 C CA . ASP B 1 18 ? -55.551 2.526 -8.938 1.00 90.01 94 ASP B CA 1
ATOM 791 C C . ASP B 1 18 ? -54.913 1.325 -9.623 1.00 89.15 94 ASP B C 1
ATOM 792 O O . ASP B 1 18 ? -55.581 0.381 -10.047 1.00 85.40 94 ASP B O 1
ATOM 797 N N . GLU B 1 19 ? -53.606 1.381 -9.758 1.00 88.14 95 GLU B N 1
ATOM 798 C CA . GLU B 1 19 ? -52.945 0.430 -10.597 1.00 81.70 95 GLU B CA 1
ATOM 799 C C . GLU B 1 19 ? -51.901 -0.305 -9.827 1.00 80.79 95 GLU B C 1
ATOM 800 O O . GLU B 1 19 ? -51.425 0.150 -8.805 1.00 87.89 95 GLU B O 1
ATOM 806 N N . ILE B 1 20 ? -51.593 -1.490 -10.304 1.00 76.84 96 ILE B N 1
ATOM 807 C CA . ILE B 1 20 ? -50.494 -2.259 -9.767 1.00 77.00 96 ILE B CA 1
ATOM 808 C C . ILE B 1 20 ? -49.497 -2.414 -10.890 1.00 75.12 96 ILE B C 1
ATOM 809 O O . ILE B 1 20 ? -49.837 -2.876 -11.962 1.00 73.03 96 ILE B O 1
ATOM 814 N N . LYS B 1 21 ? -48.264 -1.994 -10.658 1.00 76.66 97 LYS B N 1
ATOM 815 C CA . LYS B 1 21 ? -47.242 -2.019 -11.693 1.00 72.67 97 LYS B CA 1
ATOM 816 C C . LYS B 1 21 ? -46.164 -2.984 -11.266 1.00 71.95 97 LYS B C 1
ATOM 817 O O . LYS B 1 21 ? -45.647 -2.890 -10.166 1.00 69.73 97 LYS B O 1
ATOM 823 N N . VAL B 1 22 ? -45.837 -3.921 -12.142 1.00 68.99 98 VAL B N 1
ATOM 824 C CA . VAL B 1 22 ? -44.805 -4.887 -11.868 1.00 61.56 98 VAL B CA 1
ATOM 825 C C . VAL B 1 22 ? -43.739 -4.685 -12.894 1.00 50.19 98 VAL B C 1
ATOM 826 O O . VAL B 1 22 ? -44.014 -4.575 -14.067 1.00 55.51 98 VAL B O 1
ATOM 830 N N . VAL B 1 23 ? -42.511 -4.606 -12.440 1.00 52.10 99 VAL B N 1
ATOM 831 C CA . VAL B 1 23 ? -41.408 -4.433 -13.351 1.00 57.83 99 VAL B CA 1
ATOM 832 C C . VAL B 1 23 ? -40.377 -5.517 -13.103 1.00 51.13 99 VAL B C 1
ATOM 833 O O . VAL B 1 23 ? -39.923 -5.694 -11.992 1.00 52.73 99 VAL B O 1
ATOM 837 N N . ALA B 1 24 ? -39.996 -6.235 -14.144 1.00 46.04 100 ALA B N 1
ATOM 838 C CA . ALA B 1 24 ? -39.042 -7.306 -13.986 1.00 42.16 100 ALA B CA 1
ATOM 839 C C . ALA B 1 24 ? -37.947 -7.174 -14.983 1.00 43.75 100 ALA B C 1
ATOM 840 O O . ALA B 1 24 ? -38.177 -6.758 -16.093 1.00 46.61 100 ALA B O 1
ATOM 842 N N . GLU B 1 25 ? -36.749 -7.555 -14.585 1.00 44.03 101 GLU B N 1
ATOM 843 C CA . GLU B 1 25 ? -35.645 -7.570 -15.501 1.00 48.67 101 GLU B CA 1
ATOM 844 C C . GLU B 1 25 ? -35.480 -8.986 -15.968 1.00 46.01 101 GLU B C 1
ATOM 845 O O . GLU B 1 25 ? -35.144 -9.858 -15.200 1.00 42.94 101 GLU B O 1
ATOM 851 N N . VAL B 1 26 ? -35.730 -9.194 -17.250 1.00 42.89 102 VAL B N 1
ATOM 852 C CA . VAL B 1 26 ? -35.609 -10.485 -17.871 1.00 42.24 102 VAL B CA 1
ATOM 853 C C . VAL B 1 26 ? -34.830 -10.317 -19.136 1.00 39.93 102 VAL B C 1
ATOM 854 O O . VAL B 1 26 ? -35.348 -10.484 -20.209 1.00 43.69 102 VAL B O 1
ATOM 858 N N . PRO B 1 27 ? -33.563 -10.015 -19.008 1.00 41.67 103 PRO B N 1
ATOM 859 C CA . PRO B 1 27 ? -32.723 -9.872 -20.180 1.00 39.98 103 PRO B CA 1
ATOM 860 C C . PRO B 1 27 ? -32.519 -11.228 -20.814 1.00 41.32 103 PRO B C 1
ATOM 861 O O . PRO B 1 27 ? -32.590 -12.230 -20.127 1.00 40.00 103 PRO B O 1
ATOM 865 N N . GLY B 1 28 ? -32.269 -11.248 -22.111 1.00 37.37 104 GLY B N 1
ATOM 866 C CA . GLY B 1 28 ? -32.015 -12.481 -22.810 1.00 36.89 104 GLY B CA 1
ATOM 867 C C . GLY B 1 28 ? -33.202 -13.239 -23.333 1.00 41.52 104 GLY B C 1
ATOM 868 O O . GLY B 1 28 ? -33.060 -14.367 -23.743 1.00 51.29 104 GLY B O 1
ATOM 869 N N . VAL B 1 29 ? -34.377 -12.643 -23.308 1.00 43.11 105 VAL B N 1
ATOM 870 C CA . VAL B 1 29 ? -35.522 -13.269 -23.930 1.00 46.51 105 VAL B CA 1
ATOM 871 C C . VAL B 1 29 ? -36.239 -12.289 -24.817 1.00 45.46 105 VAL B C 1
ATOM 872 O O . VAL B 1 29 ? -36.217 -11.108 -24.560 1.00 46.40 105 VAL B O 1
ATOM 876 N N . ASN B 1 30 ? -36.865 -12.781 -25.868 1.00 42.32 106 ASN B N 1
ATOM 877 C CA . ASN B 1 30 ? -37.750 -11.986 -26.694 1.00 45.66 106 ASN B CA 1
ATOM 878 C C . ASN B 1 30 ? -39.081 -11.804 -25.998 1.00 46.61 106 ASN B C 1
ATOM 879 O O . ASN B 1 30 ? -39.400 -12.538 -25.098 1.00 50.25 106 ASN B O 1
ATOM 884 N N . LYS B 1 31 ? -39.854 -10.818 -26.419 1.00 49.00 107 LYS B N 1
ATOM 885 C CA . LYS B 1 31 ? -41.158 -10.541 -25.832 1.00 48.98 107 LYS B CA 1
ATOM 886 C C . LYS B 1 31 ? -42.116 -11.705 -26.004 1.00 50.98 107 LYS B C 1
ATOM 887 O O . LYS B 1 31 ? -42.903 -12.014 -25.127 1.00 48.80 107 LYS B O 1
ATOM 893 N N . GLU B 1 32 ? -42.050 -12.338 -27.161 1.00 56.68 108 GLU B N 1
ATOM 894 C CA . GLU B 1 32 ? -42.909 -13.456 -27.490 1.00 54.37 108 GLU B CA 1
ATOM 895 C C . GLU B 1 32 ? -42.643 -14.597 -26.545 1.00 51.52 108 GLU B C 1
ATOM 896 O O . GLU B 1 32 ? -43.497 -15.428 -26.308 1.00 55.54 108 GLU B O 1
ATOM 902 N N . ASP B 1 33 ? -41.427 -14.647 -26.045 1.00 50.66 109 ASP B N 1
ATOM 903 C CA . ASP B 1 33 ? -40.980 -15.708 -25.172 1.00 47.59 109 ASP B CA 1
ATOM 904 C C . ASP B 1 33 ? -41.593 -15.664 -23.777 1.00 49.41 109 ASP B C 1
ATOM 905 O O . ASP B 1 33 ? -41.458 -16.597 -23.016 1.00 47.07 109 ASP B O 1
ATOM 910 N N . ILE B 1 34 ? -42.238 -14.559 -23.441 1.00 50.70 110 ILE B N 1
ATOM 911 C CA . ILE B 1 34 ? -42.737 -14.318 -22.097 1.00 48.05 110 ILE B CA 1
ATOM 912 C C . ILE B 1 34 ? -44.215 -14.598 -21.883 1.00 49.32 110 ILE B C 1
ATOM 913 O O . ILE B 1 34 ? -45.041 -14.194 -22.669 1.00 50.72 110 ILE B O 1
ATOM 918 N N . LYS B 1 35 ? -44.541 -15.290 -20.803 1.00 47.80 111 LYS B N 1
ATOM 919 C CA . LYS B 1 35 ? -45.929 -15.490 -20.428 1.00 48.67 111 LYS B CA 1
ATOM 920 C C . LYS B 1 35 ? -46.220 -15.060 -19.001 1.00 52.53 111 LYS B C 1
ATOM 921 O O . LYS B 1 35 ? -45.520 -15.432 -18.086 1.00 55.53 111 LYS B O 1
ATOM 924 N N . VAL B 1 36 ? -47.295 -14.313 -18.820 1.00 49.86 112 VAL B N 1
ATOM 925 C CA . VAL B 1 36 ? -47.718 -13.888 -17.503 1.00 51.38 112 VAL B CA 1
ATOM 926 C C . VAL B 1 36 ? -49.120 -14.390 -17.211 1.00 58.22 112 VAL B C 1
ATOM 927 O O . VAL B 1 36 ? -50.006 -14.221 -18.020 1.00 59.43 112 VAL B O 1
ATOM 931 N N . LYS B 1 37 ? -49.329 -15.018 -16.065 1.00 51.84 113 LYS B N 1
ATOM 932 C CA . LYS B 1 37 ? -50.679 -15.352 -15.658 1.00 51.36 113 LYS B CA 1
ATOM 933 C C . LYS B 1 37 ? -51.004 -14.910 -14.254 1.00 55.96 113 LYS B C 1
ATOM 934 O O . LYS B 1 37 ? -50.253 -15.154 -13.337 1.00 59.97 113 LYS B O 1
ATOM 940 N N . VAL B 1 38 ? -52.138 -14.255 -14.091 1.00 55.24 114 VAL B N 1
ATOM 941 C CA . VAL B 1 38 ? -52.641 -13.943 -12.773 1.00 59.21 114 VAL B CA 1
ATOM 942 C C . VAL B 1 38 ? -53.361 -15.146 -12.184 1.00 57.96 114 VAL B C 1
ATOM 943 O O . VAL B 1 38 ? -54.093 -15.828 -12.864 1.00 62.11 114 VAL B O 1
ATOM 947 N N . THR B 1 39 ? -53.146 -15.394 -10.907 1.00 54.64 115 THR B N 1
ATOM 948 C CA . THR B 1 39 ? -53.669 -16.575 -10.258 1.00 61.70 115 THR B CA 1
ATOM 949 C C . THR B 1 39 ? -54.176 -16.249 -8.870 1.00 66.70 115 THR B C 1
ATOM 950 O O . THR B 1 39 ? -53.974 -15.160 -8.376 1.00 73.03 115 THR B O 1
ATOM 954 N N . ASN B 1 40 ? -54.886 -17.183 -8.264 1.00 69.10 116 ASN B N 1
ATOM 955 C CA . ASN B 1 40 ? -55.444 -16.955 -6.953 1.00 74.21 116 ASN B CA 1
ATOM 956 C C . ASN B 1 40 ? -56.354 -15.758 -6.915 1.00 69.84 116 ASN B C 1
ATOM 957 O O . ASN B 1 40 ? -56.307 -14.970 -5.995 1.00 72.01 116 ASN B O 1
ATOM 962 N N . GLY B 1 41 ? -57.185 -15.626 -7.930 1.00 63.36 117 GLY B N 1
ATOM 963 C CA . GLY B 1 41 ? -58.204 -14.606 -7.927 1.00 73.25 117 GLY B CA 1
ATOM 964 C C . GLY B 1 41 ? -57.626 -13.242 -8.177 1.00 78.53 117 GLY B C 1
ATOM 965 O O . GLY B 1 41 ? -58.265 -12.234 -7.920 1.00 81.70 117 GLY B O 1
ATOM 966 N N . GLY B 1 42 ? -56.418 -13.210 -8.708 1.00 73.23 118 GLY B N 1
ATOM 967 C CA . GLY B 1 42 ? -55.737 -11.955 -8.909 1.00 73.25 118 GLY B CA 1
ATOM 968 C C . GLY B 1 42 ? -54.939 -11.584 -7.691 1.00 71.71 118 GLY B C 1
ATOM 969 O O . GLY B 1 42 ? -54.400 -10.503 -7.610 1.00 78.88 118 GLY B O 1
ATOM 970 N N . LYS B 1 43 ? -54.893 -12.480 -6.722 1.00 67.78 119 LYS B N 1
ATOM 971 C CA . LYS B 1 43 ? -53.993 -12.336 -5.599 1.00 68.62 119 LYS B CA 1
ATOM 972 C C . LYS B 1 43 ? -52.526 -12.418 -6.012 1.00 70.42 119 LYS B C 1
ATOM 973 O O . LYS B 1 43 ? -51.699 -11.654 -5.544 1.00 68.07 119 LYS B O 1
ATOM 975 N N . LYS B 1 44 ? -52.230 -13.331 -6.931 1.00 69.68 120 LYS B N 1
ATOM 976 C CA . LYS B 1 44 ? -50.867 -13.727 -7.266 1.00 65.45 120 LYS B CA 1
ATOM 977 C C . LYS B 1 44 ? -50.518 -13.510 -8.738 1.00 62.58 120 LYS B C 1
ATOM 978 O O . LYS B 1 44 ? -51.394 -13.493 -9.576 1.00 61.73 120 LYS B O 1
ATOM 984 N N . LEU B 1 45 ? -49.235 -13.331 -9.044 1.00 60.25 121 LEU B N 1
ATOM 985 C CA . LEU B 1 45 ? -48.780 -13.203 -10.422 1.00 52.53 121 LEU B CA 1
ATOM 986 C C . LEU B 1 45 ? -47.657 -14.175 -10.744 1.00 55.13 121 LEU B C 1
ATOM 987 O O . LEU B 1 45 ? -46.792 -14.404 -9.925 1.00 56.26 121 LEU B O 1
ATOM 992 N N . VAL B 1 46 ? -47.684 -14.752 -11.939 1.00 55.35 122 VAL B N 1
ATOM 993 C CA . VAL B 1 46 ? -46.651 -15.683 -12.375 1.00 51.89 122 VAL B CA 1
ATOM 994 C C . VAL B 1 46 ? -46.006 -15.261 -13.684 1.00 50.47 122 VAL B C 1
ATOM 995 O O . VAL B 1 46 ? -46.693 -14.929 -14.621 1.00 50.80 122 VAL B O 1
ATOM 999 N N . ILE B 1 47 ? -44.684 -15.277 -13.743 1.00 46.45 123 ILE B N 1
ATOM 1000 C CA . ILE B 1 47 ? -43.986 -14.950 -14.970 1.00 42.41 123 ILE B CA 1
ATOM 1001 C C . ILE B 1 47 ? -43.106 -16.094 -15.414 1.00 46.36 123 ILE B C 1
ATOM 1002 O O . ILE B 1 47 ? -42.292 -16.583 -14.664 1.00 46.17 123 ILE B O 1
ATOM 1007 N N . THR B 1 48 ? -43.268 -16.515 -16.655 1.00 46.94 124 THR B N 1
ATOM 1008 C CA . THR B 1 48 ? -42.414 -17.533 -17.219 1.00 44.38 124 THR B CA 1
ATOM 1009 C C . THR B 1 48 ? -41.802 -17.029 -18.502 1.00 47.24 124 THR B C 1
ATOM 1010 O O . THR B 1 48 ? -42.504 -16.539 -19.350 1.00 56.55 124 THR B O 1
ATOM 1014 N N . ALA B 1 49 ? -40.494 -17.133 -18.646 1.00 46.00 125 ALA B N 1
ATOM 1015 C CA . ALA B 1 49 ? -39.863 -16.818 -19.917 1.00 48.17 125 ALA B CA 1
ATOM 1016 C C . ALA B 1 49 ? -38.868 -17.882 -20.335 1.00 49.80 125 ALA B C 1
ATOM 1017 O O . ALA B 1 49 ? -38.019 -18.265 -19.565 1.00 46.53 125 ALA B O 1
ATOM 1019 N N . LYS B 1 50 ? -38.969 -18.363 -21.559 1.00 53.03 126 LYS B N 1
ATOM 1020 C CA . LYS B 1 50 ? -37.974 -19.290 -22.057 1.00 48.69 126 LYS B CA 1
ATOM 1021 C C . LYS B 1 50 ? -37.491 -18.925 -23.434 1.00 47.65 126 LYS B C 1
ATOM 1022 O O . LYS B 1 50 ? -38.270 -18.772 -24.337 1.00 47.70 126 LYS B O 1
ATOM 1028 N N . SER B 1 51 ? -36.189 -18.840 -23.595 1.00 47.83 127 SER B N 1
ATOM 1029 C CA . SER B 1 51 ? -35.589 -18.488 -24.860 1.00 52.44 127 SER B CA 1
ATOM 1030 C C . SER B 1 51 ? -34.383 -19.376 -24.987 1.00 52.88 127 SER B C 1
ATOM 1031 O O . SER B 1 51 ? -34.019 -20.032 -24.034 1.00 59.01 127 SER B O 1
ATOM 1034 N N . GLU B 1 52 ? -33.769 -19.452 -26.151 1.00 48.51 128 GLU B N 1
ATOM 1035 C CA . GLU B 1 52 ? -32.630 -20.332 -26.249 1.00 62.24 128 GLU B CA 1
ATOM 1036 C C . GLU B 1 52 ? -31.563 -19.882 -25.277 1.00 63.53 128 GLU B C 1
ATOM 1037 O O . GLU B 1 52 ? -30.904 -20.702 -24.658 1.00 63.63 128 GLU B O 1
ATOM 1043 N N . ASP B 1 53 ? -31.365 -18.577 -25.182 1.00 53.02 129 ASP B N 1
ATOM 1044 C CA . ASP B 1 53 ? -30.440 -17.997 -24.218 1.00 50.38 129 ASP B CA 1
ATOM 1045 C C . ASP B 1 53 ? -30.784 -18.104 -22.729 1.00 52.50 129 ASP B C 1
ATOM 1046 O O . ASP B 1 53 ? -29.914 -18.353 -21.919 1.00 48.58 129 ASP B O 1
ATOM 1051 N N . ARG B 1 54 ? -32.040 -17.885 -22.369 1.00 48.90 130 ARG B N 1
ATOM 1052 C CA . ARG B 1 54 ? -32.395 -17.724 -20.967 1.00 45.02 130 ARG B CA 1
ATOM 1053 C C . ARG B 1 54 ? -33.661 -18.418 -20.531 1.00 45.87 130 ARG B C 1
ATOM 1054 O O . ARG B 1 54 ? -34.550 -18.650 -21.319 1.00 49.01 130 ARG B O 1
ATOM 1062 N N . GLN B 1 55 ? -33.725 -18.744 -19.251 1.00 46.23 131 GLN B N 1
ATOM 1063 C CA . GLN B 1 55 ? -34.937 -19.224 -18.626 1.00 49.45 131 GLN B CA 1
ATOM 1064 C C . GLN B 1 55 ? -35.223 -18.433 -17.359 1.00 53.93 131 GLN B C 1
ATOM 1065 O O . GLN B 1 55 ? -34.346 -18.263 -16.545 1.00 47.89 131 GLN B O 1
ATOM 1071 N N . TYR B 1 56 ? -36.454 -17.966 -17.193 1.00 49.99 132 TYR B N 1
ATOM 1072 C CA . TYR B 1 56 ? -36.857 -17.236 -15.995 1.00 44.41 132 TYR B CA 1
ATOM 1073 C C . TYR B 1 56 ? -38.190 -17.730 -15.443 1.00 44.44 132 TYR B C 1
ATOM 1074 O O . TYR B 1 56 ? -39.081 -18.111 -16.193 1.00 47.31 132 TYR B O 1
ATOM 1083 N N . TYR B 1 57 ? -38.328 -17.681 -14.126 1.00 43.77 133 TYR B N 1
ATOM 1084 C CA . TYR B 1 57 ? -39.579 -18.000 -13.464 1.00 43.19 133 TYR B CA 1
ATOM 1085 C C . TYR B 1 57 ? -39.802 -17.125 -12.243 1.00 45.68 133 TYR B C 1
ATOM 1086 O O . TYR B 1 57 ? -38.904 -16.951 -11.437 1.00 44.96 133 TYR B O 1
ATOM 1095 N N . LYS B 1 58 ? -40.971 -16.517 -12.127 1.00 45.30 134 LYS B N 1
ATOM 1096 C CA . LYS B 1 58 ? -41.250 -15.683 -10.970 1.00 49.38 134 LYS B CA 1
ATOM 1097 C C . LYS B 1 58 ? -42.667 -15.786 -10.456 1.00 49.34 134 LYS B C 1
ATOM 1098 O O . LYS B 1 58 ? -43.606 -15.795 -11.219 1.00 49.13 134 LYS B O 1
ATOM 1104 N N . GLU B 1 59 ? -42.797 -15.803 -9.139 1.00 51.89 135 GLU B N 1
ATOM 1105 C CA . GLU B 1 59 ? -44.076 -15.781 -8.464 1.00 49.12 135 GLU B CA 1
ATOM 1106 C C . GLU B 1 59 ? -44.127 -14.496 -7.677 1.00 52.84 135 GLU B C 1
ATOM 1107 O O . GLU B 1 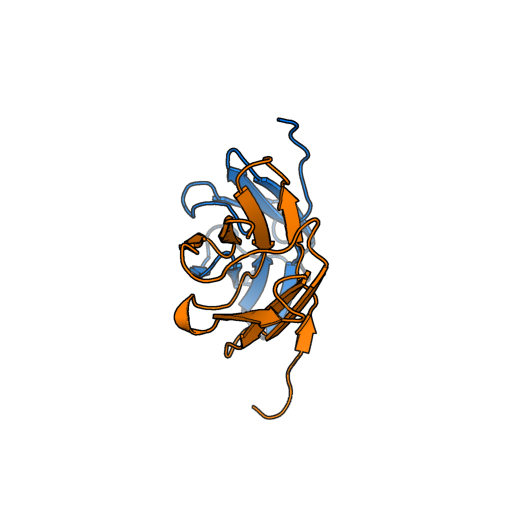59 ? -43.197 -14.177 -6.973 1.00 58.67 135 GLU B O 1
ATOM 1113 N N . ILE B 1 60 ? -45.204 -13.744 -7.814 1.00 51.96 136 ILE B N 1
ATOM 1114 C CA . ILE B 1 60 ? -45.343 -12.501 -7.087 1.00 53.75 136 ILE B CA 1
ATOM 1115 C C . ILE B 1 60 ? -46.662 -12.412 -6.352 1.00 62.54 136 ILE B C 1
ATOM 1116 O O . ILE B 1 60 ? -47.702 -12.600 -6.945 1.00 61.14 136 ILE B O 1
ATOM 1121 N N . ASP B 1 61 ? -46.627 -12.068 -5.074 1.00 62.91 137 ASP B N 1
ATOM 1122 C CA . ASP B 1 61 ? -47.859 -11.869 -4.333 1.00 65.58 137 ASP B CA 1
ATOM 1123 C C . ASP B 1 61 ? -48.216 -10.393 -4.395 1.00 67.95 137 ASP B C 1
ATOM 1124 O O . ASP B 1 61 ? -47.475 -9.554 -3.933 1.00 73.94 137 ASP B O 1
ATOM 1129 N N . LEU B 1 62 ? -49.335 -10.075 -5.020 1.00 67.36 138 LEU B N 1
ATOM 1130 C CA . LEU B 1 62 ? -49.775 -8.696 -5.154 1.00 70.13 138 LEU B CA 1
ATOM 1131 C C . LEU B 1 62 ? -50.417 -8.119 -3.896 1.00 78.18 138 LEU B C 1
ATOM 1132 O O . LEU B 1 62 ? -50.895 -8.849 -3.043 1.00 73.88 138 LEU B O 1
ATOM 1137 N N . PRO B 1 63 ? -50.414 -6.799 -3.782 1.00 79.01 139 PRO B N 1
ATOM 1138 C CA . PRO B 1 63 ? -51.088 -6.123 -2.673 1.00 77.26 139 PRO B CA 1
ATOM 1139 C C . PRO B 1 63 ? -52.598 -6.327 -2.674 1.00 81.81 139 PRO B C 1
ATOM 1140 O O . PRO B 1 63 ? -53.178 -6.556 -1.619 1.00 87.41 139 PRO B O 1
ATOM 1144 N N . ALA B 1 64 ? -53.221 -6.259 -3.845 1.00 84.13 140 ALA B N 1
ATOM 1145 C CA . ALA B 1 64 ? -54.676 -6.301 -3.957 1.00 83.21 140 ALA B CA 1
ATOM 1146 C C . ALA B 1 64 ? -55.186 -7.171 -5.098 1.00 84.45 140 ALA B C 1
ATOM 1147 O O . ALA B 1 64 ? -54.459 -7.477 -6.023 1.00 79.07 140 ALA B O 1
ATOM 1149 N N . GLU B 1 65 ? -56.451 -7.559 -5.036 1.00 91.50 141 GLU B N 1
ATOM 1150 C CA . GLU B 1 65 ? -57.039 -8.323 -6.122 1.00 85.67 141 GLU B CA 1
ATOM 1151 C C . GLU B 1 65 ? -56.964 -7.470 -7.367 1.00 83.87 141 GLU B C 1
ATOM 1152 O O . GLU B 1 65 ? -57.218 -6.275 -7.331 1.00 81.41 141 GLU B O 1
ATOM 1158 N N . VAL B 1 66 ? -56.614 -8.092 -8.479 1.00 85.86 142 VAL B N 1
ATOM 1159 C CA . VAL B 1 66 ? -56.393 -7.360 -9.708 1.00 84.60 142 VAL B CA 1
ATOM 1160 C C . VAL B 1 66 ? -57.108 -8.041 -10.845 1.00 80.88 142 VAL B C 1
ATOM 1161 O O . VAL B 1 66 ? -57.401 -9.221 -10.776 1.00 76.69 142 VAL B O 1
ATOM 1165 N N . ASP B 1 67 ? -57.397 -7.301 -11.899 1.00 81.31 143 ASP B N 1
ATOM 1166 C CA . ASP B 1 67 ? -58.005 -7.934 -13.046 1.00 81.15 143 ASP B CA 1
ATOM 1167 C C . ASP B 1 67 ? -57.157 -7.883 -14.288 1.00 83.32 143 ASP B C 1
ATOM 1168 O O . ASP B 1 67 ? -56.518 -6.878 -14.584 1.00 86.92 143 ASP B O 1
ATOM 1173 N N . GLU B 1 68 ? -57.175 -8.995 -15.004 1.00 78.48 144 GLU B N 1
ATOM 1174 C CA . GLU B 1 68 ? -56.465 -9.161 -16.254 1.00 79.08 144 GLU B CA 1
ATOM 1175 C C . GLU B 1 68 ? -57.105 -8.370 -17.375 1.00 79.23 144 GLU B C 1
ATOM 1176 O O . GLU B 1 68 ? -56.530 -8.224 -18.441 1.00 79.95 144 GLU B O 1
ATOM 1182 N N . LYS B 1 69 ? -58.317 -7.894 -17.150 1.00 82.74 145 LYS B N 1
ATOM 1183 C CA . LYS B 1 69 ? -59.097 -7.312 -18.226 1.00 84.59 145 LYS B CA 1
ATOM 1184 C C . LYS B 1 69 ? -58.478 -6.084 -18.876 1.00 80.73 145 LYS B C 1
ATOM 1185 O O . LYS B 1 69 ? -58.448 -5.976 -20.093 1.00 82.21 145 LYS B O 1
ATOM 1191 N N . ALA B 1 70 ? -57.965 -5.163 -18.081 1.00 75.59 146 ALA B N 1
ATOM 1192 C CA . ALA B 1 70 ? -57.430 -3.940 -18.653 1.00 78.39 146 ALA B CA 1
ATOM 1193 C C . ALA B 1 70 ? -55.921 -3.981 -18.862 1.00 78.88 146 ALA B C 1
ATOM 1194 O O . ALA B 1 70 ? -55.327 -3.029 -19.347 1.00 78.94 146 ALA B O 1
ATOM 1196 N N . ALA B 1 71 ? -55.317 -5.109 -18.524 1.00 80.37 147 ALA B N 1
ATOM 1197 C CA . ALA B 1 71 ? -53.884 -5.217 -18.344 1.00 75.85 147 ALA B CA 1
ATOM 1198 C C . ALA B 1 71 ? -53.076 -4.922 -19.595 1.00 75.15 147 ALA B C 1
ATOM 1199 O O . ALA B 1 71 ? -53.516 -5.188 -20.704 1.00 77.01 147 ALA B O 1
ATOM 1201 N N . LYS B 1 72 ? -51.898 -4.337 -19.392 1.00 67.62 148 LYS B N 1
ATOM 1202 C CA . LYS B 1 72 ? -50.999 -3.966 -20.479 1.00 70.16 148 LYS B CA 1
ATOM 1203 C C . LYS B 1 72 ? -49.567 -4.438 -20.228 1.00 64.77 148 LYS B C 1
ATOM 1204 O O . LYS B 1 72 ? -49.165 -4.642 -19.096 1.00 60.28 148 LYS B O 1
ATOM 1210 N N . ALA B 1 73 ? -48.831 -4.670 -21.309 1.00 59.11 149 ALA B N 1
ATOM 1211 C CA . ALA B 1 73 ? -47.482 -5.205 -21.228 1.00 52.67 149 ALA B CA 1
ATOM 1212 C C . ALA B 1 73 ? -46.460 -4.431 -22.033 1.00 55.22 149 ALA B C 1
ATOM 1213 O O . ALA B 1 73 ? -46.679 -4.130 -23.190 1.00 62.77 149 ALA B O 1
ATOM 1215 N N . ASN B 1 74 ? -45.329 -4.133 -21.414 1.00 51.51 150 ASN B N 1
ATOM 1216 C CA . ASN B 1 74 ? -44.236 -3.466 -22.095 1.00 60.43 150 ASN B CA 1
ATOM 1217 C C . ASN B 1 74 ? -42.922 -4.206 -21.934 1.00 53.35 150 ASN B C 1
ATOM 1218 O O . ASN B 1 74 ? -42.579 -4.582 -20.834 1.00 54.22 150 ASN B O 1
ATOM 1223 N N . PHE B 1 75 ? -42.181 -4.391 -23.021 1.00 50.01 151 PHE B N 1
ATOM 1224 C CA . PHE B 1 75 ? -40.852 -4.983 -22.947 1.00 51.57 151 PHE B CA 1
ATOM 1225 C C . PHE B 1 75 ? -39.804 -4.135 -23.656 1.00 52.62 151 PHE B C 1
ATOM 1226 O O . PHE B 1 75 ? -39.835 -3.993 -24.858 1.00 46.49 151 PHE B O 1
ATOM 1234 N N . LYS B 1 76 ? -38.855 -3.594 -22.909 1.00 54.33 152 LYS B N 1
ATOM 1235 C CA . LYS B 1 76 ? -37.811 -2.765 -23.491 1.00 50.99 152 LYS B CA 1
ATOM 1236 C C . LYS B 1 76 ? -36.438 -3.109 -22.977 1.00 48.85 152 LYS B C 1
ATOM 1237 O O . LYS B 1 76 ? -36.190 -3.052 -21.792 1.00 49.09 152 LYS B O 1
ATOM 1243 N N . ASN B 1 77 ? -35.529 -3.445 -23.866 1.00 45.76 153 ASN B N 1
ATOM 1244 C CA . ASN B 1 77 ? -34.164 -3.662 -23.453 1.00 49.34 153 ASN B CA 1
ATOM 1245 C C . ASN B 1 77 ? -34.106 -4.635 -22.300 1.00 52.96 153 ASN B C 1
ATOM 1246 O O . ASN B 1 77 ? -33.363 -4.428 -21.365 1.00 48.92 153 ASN B O 1
ATOM 1251 N N . GLY B 1 78 ? -34.897 -5.691 -22.359 1.00 44.34 154 GLY B N 1
ATOM 1252 C CA . GLY B 1 78 ? -34.832 -6.735 -21.364 1.00 43.75 154 GLY B CA 1
ATOM 1253 C C . GLY B 1 78 ? -35.560 -6.467 -20.075 1.00 38.94 154 GLY B C 1
ATOM 1254 O O . GLY B 1 78 ? -35.462 -7.225 -19.132 1.00 39.88 154 GLY B O 1
ATOM 1255 N N . VAL B 1 79 ? -36.299 -5.379 -20.032 1.00 39.90 155 VAL B N 1
ATOM 1256 C CA . VAL B 1 79 ? -37.048 -5.057 -18.841 1.00 42.46 155 VAL B CA 1
ATOM 1257 C C . VAL B 1 79 ? -38.521 -5.059 -19.156 1.00 43.93 155 VAL B C 1
ATOM 1258 O O . VAL B 1 79 ? -38.943 -4.464 -20.122 1.00 47.41 155 VAL B O 1
ATOM 1262 N N . LEU B 1 80 ? -39.300 -5.730 -18.325 1.00 45.45 156 LEU B N 1
ATOM 1263 C CA . LEU B 1 80 ? -40.706 -5.931 -18.598 1.00 47.67 156 LEU B CA 1
ATOM 1264 C C . LEU B 1 80 ? -41.568 -5.111 -17.679 1.00 50.88 156 LEU B C 1
ATOM 1265 O O . LEU B 1 80 ? -41.458 -5.201 -16.477 1.00 49.43 156 LEU B O 1
ATOM 1270 N N . GLU B 1 81 ? -42.441 -4.314 -18.266 1.00 57.58 157 GLU B N 1
ATOM 1271 C CA . GLU B 1 81 ? -43.311 -3.450 -17.501 1.00 55.48 157 GLU B CA 1
ATOM 1272 C C . GLU B 1 81 ? -44.731 -3.930 -17.661 1.00 53.31 157 GLU B C 1
ATOM 1273 O O . GLU B 1 81 ? -45.241 -4.003 -18.757 1.00 50.53 157 GLU B O 1
ATOM 1279 N N . ILE B 1 82 ? -45.368 -4.253 -16.552 1.00 52.11 158 ILE B N 1
ATOM 1280 C CA . ILE B 1 82 ? -46.719 -4.750 -16.579 1.00 58.30 158 ILE B CA 1
ATOM 1281 C C . ILE B 1 82 ? -47.604 -3.902 -15.703 1.00 61.28 158 ILE B C 1
ATOM 1282 O O . ILE B 1 82 ? -47.272 -3.640 -14.570 1.00 60.11 158 ILE B O 1
ATOM 1287 N N . THR B 1 83 ? -48.749 -3.495 -16.223 1.00 64.71 159 THR B N 1
ATOM 1288 C CA . THR B 1 83 ? -49.683 -2.710 -15.441 1.00 70.13 159 THR B CA 1
ATOM 1289 C C . THR B 1 83 ? -51.044 -3.369 -15.402 1.00 68.85 159 THR B C 1
ATOM 1290 O O . THR B 1 83 ? -51.607 -3.709 -16.427 1.00 66.37 159 THR B O 1
ATOM 1294 N N . LEU B 1 84 ? -51.572 -3.530 -14.200 1.00 73.67 160 LEU B N 1
ATOM 1295 C CA . LEU B 1 84 ? -52.836 -4.200 -14.004 1.00 78.53 160 LEU B CA 1
ATOM 1296 C C . LEU B 1 84 ? -53.764 -3.335 -13.181 1.00 84.02 160 LEU B C 1
ATOM 1297 O O . LEU B 1 84 ? -53.325 -2.497 -12.414 1.00 81.82 160 LEU B O 1
ATOM 1302 N N . LYS B 1 85 ? -55.058 -3.552 -13.342 1.00 86.22 161 LYS B N 1
ATOM 1303 C CA . LYS B 1 85 ? -56.049 -2.782 -12.620 1.00 87.09 161 LYS B CA 1
ATOM 1304 C C . LYS B 1 85 ? -56.682 -3.645 -11.546 1.00 86.99 161 LYS B C 1
ATOM 1305 O O . LYS B 1 85 ? -57.075 -4.777 -11.793 1.00 86.00 161 LYS B O 1
ATOM 1311 N N . LYS B 1 86 ? -56.747 -3.113 -10.336 1.00 90.64 162 LYS B N 1
ATOM 1312 C CA . LYS B 1 86 ? -57.309 -3.852 -9.220 1.00 92.00 162 LYS B CA 1
ATOM 1313 C C . LYS B 1 86 ? -58.805 -4.042 -9.399 1.00 87.90 162 LYS B C 1
ATOM 1314 O O . LYS B 1 86 ? -59.473 -3.210 -9.992 1.00 85.63 162 LYS B O 1
ATOM 1316 N N . LYS B 1 87 ? -59.325 -5.152 -8.900 1.00 88.77 163 LYS B N 1
ATOM 1317 C CA . LYS B 1 87 ? -60.747 -5.429 -9.003 1.00 90.63 163 LYS B CA 1
ATOM 1318 C C . LYS B 1 87 ? -61.482 -5.002 -7.737 1.00 91.41 163 LYS B C 1
ATOM 1319 O O . LYS B 1 87 ? -61.671 -3.814 -7.486 1.00 87.05 163 LYS B O 1
#